Protein AF-0000000087426785 (afdb_homodimer)

Foldseek 3Di:
DDDDDFWKKKKKWWWVVQAQQCDDPLVVQLQVQLQVLQVVVVKAWQAWADARTMIITMIGDDPPDDDVVSVVSSQVRSLVSSVVVCVVPVPGDHTHIDPDMDMDIDGPVCSVVVRVCRVCVNVCVVVVVHQPPVRCVVPPDPPPPDDPDPPDPPPDDDPPPD/DDDDDFWKKKKKWWWVVQAQQCDDPLVVQLQVQLQVLQVVVVKAWDAWDDARTMIITMIGDDDPDDDVVSVVSSQVRSLVSSVVVCVVPVPGDHTHIDPDMDMDIDGPVCSVVVRVCRVCVNVCCVVVPHQPPVRCVVVVDPPPPDDPPPPDPCPPPDDDDD

InterPro domains:
  IPR002686 Transposase IS200-like [PF01797] (4-121)
  IPR036515 Transposase IS200-like superfamily [G3DSA:3.30.70.1290] (1-129)
  IPR036515 Transposase IS200-like superfamily [SSF143422] (3-122)

Radius of gyration: 22.82 Å; Cα contacts (8 Å, |Δi|>4): 510; chains: 2; bounding box: 54×80×55 Å

Structure (mmCIF, N/CA/C/O backbone):
data_AF-0000000087426785-model_v1
#
loop_
_entity.id
_entity.type
_entity.pdbx_description
1 polymer 'Transposase IS200-like domain-containing protein'
#
loop_
_atom_site.group_PDB
_atom_site.id
_atom_site.type_symbol
_atom_site.label_atom_id
_atom_site.label_alt_id
_atom_site.label_comp_id
_atom_site.label_asym_id
_atom_site.label_entity_id
_atom_site.label_seq_id
_atom_site.pdbx_PDB_ins_code
_atom_site.Cartn_x
_atom_site.Cartn_y
_atom_site.Cartn_z
_atom_site.occupancy
_atom_site.B_iso_or_equiv
_atom_site.auth_seq_id
_atom_site.auth_comp_id
_atom_site.auth_asym_id
_atom_site.auth_atom_id
_atom_site.pdbx_PDB_model_num
ATOM 1 N N . MET A 1 1 ? 17.25 -15.156 -3.846 1 53.53 1 MET A N 1
ATOM 2 C CA . MET A 1 1 ? 16.656 -13.953 -4.43 1 53.53 1 MET A CA 1
ATOM 3 C C . MET A 1 1 ? 16.094 -13.047 -3.344 1 53.53 1 MET A C 1
ATOM 5 O O . MET A 1 1 ? 15.438 -13.516 -2.41 1 53.53 1 MET A O 1
ATOM 9 N N . GLN A 1 2 ? 16.594 -11.883 -3.234 1 78.44 2 GLN A N 1
ATOM 10 C CA . GLN A 1 2 ? 16.266 -10.906 -2.201 1 78.44 2 GLN A CA 1
ATOM 11 C C . GLN A 1 2 ? 14.953 -10.188 -2.521 1 78.44 2 GLN A C 1
ATOM 13 O O . GLN A 1 2 ? 14.578 -10.07 -3.688 1 78.44 2 GLN A O 1
ATOM 18 N N . SER A 1 3 ? 14.211 -9.984 -1.49 1 89.38 3 SER A N 1
ATOM 19 C CA . SER A 1 3 ? 12.953 -9.273 -1.66 1 89.38 3 SER A CA 1
ATOM 20 C C . SER A 1 3 ? 13.18 -7.836 -2.125 1 89.38 3 SER A C 1
ATOM 22 O O . SER A 1 3 ? 14.203 -7.23 -1.792 1 89.38 3 SER A O 1
ATOM 24 N N . TYR A 1 4 ? 12.352 -7.352 -2.93 1 94.44 4 TYR A N 1
ATOM 25 C CA . TYR A 1 4 ? 12.375 -5.988 -3.439 1 94.44 4 TYR A CA 1
ATOM 26 C C . TYR A 1 4 ? 10.984 -5.367 -3.41 1 94.44 4 TYR A C 1
ATOM 28 O O . TYR A 1 4 ? 10.016 -5.973 -3.889 1 94.44 4 TYR A O 1
ATOM 36 N N . TRP A 1 5 ? 10.93 -4.152 -2.838 1 95.81 5 TRP A N 1
ATOM 37 C CA . TRP A 1 5 ? 9.594 -3.553 -2.826 1 95.81 5 TRP A CA 1
ATOM 38 C C . TRP A 1 5 ? 9.68 -2.041 -3.021 1 95.81 5 TRP A C 1
ATOM 40 O O . TRP A 1 5 ? 10.656 -1.409 -2.615 1 95.81 5 TRP A O 1
ATOM 50 N N . GLU A 1 6 ? 8.789 -1.456 -3.705 1 96.88 6 GLU A N 1
ATOM 51 C CA . GLU A 1 6 ? 8.492 -0.038 -3.887 1 96.88 6 GLU A CA 1
ATOM 52 C C . GLU A 1 6 ? 7.043 0.277 -3.516 1 96.88 6 GLU A C 1
ATOM 54 O O . GLU A 1 6 ? 6.145 0.164 -4.352 1 96.88 6 GLU A O 1
ATOM 59 N N . LEU A 1 7 ? 6.91 0.672 -2.293 1 98.38 7 LEU A N 1
ATOM 60 C CA . LEU A 1 7 ? 5.586 0.93 -1.742 1 98.38 7 LEU A CA 1
ATOM 61 C C . LEU A 1 7 ? 5.445 2.391 -1.326 1 98.38 7 LEU A C 1
ATOM 63 O O . LEU A 1 7 ? 6.238 2.891 -0.525 1 98.38 7 LEU A O 1
ATOM 67 N N . TYR A 1 8 ? 4.461 3.078 -1.816 1 98.5 8 TYR A N 1
ATOM 68 C CA . TYR A 1 8 ? 4.25 4.492 -1.528 1 98.5 8 TYR A CA 1
ATOM 69 C C . TYR A 1 8 ? 2.783 4.777 -1.234 1 98.5 8 TYR A C 1
ATOM 71 O O . TYR A 1 8 ? 1.902 4.387 -2.004 1 98.5 8 TYR A O 1
ATOM 79 N N . VAL A 1 9 ? 2.52 5.418 -0.181 1 98.44 9 VAL A N 1
ATOM 80 C CA . VAL A 1 9 ? 1.153 5.695 0.247 1 98.44 9 VAL A CA 1
ATOM 81 C C . VAL A 1 9 ? 0.999 7.184 0.552 1 98.44 9 VAL A C 1
ATOM 83 O O . VAL A 1 9 ? 1.806 7.762 1.285 1 98.44 9 VAL A O 1
ATOM 86 N N . HIS A 1 10 ? 0.04 7.785 -0.014 1 98.19 10 HIS A N 1
ATOM 87 C CA . HIS A 1 10 ? -0.38 9.164 0.227 1 98.19 10 HIS A CA 1
ATOM 88 C C . HIS A 1 10 ? -1.555 9.219 1.196 1 98.19 10 HIS A C 1
ATOM 90 O O . HIS A 1 10 ? -2.631 8.688 0.906 1 98.19 10 HIS A O 1
ATOM 96 N N . LEU A 1 11 ? -1.367 9.852 2.312 1 97.81 11 LEU A N 1
ATOM 97 C CA . LEU A 1 11 ? -2.379 9.945 3.359 1 97.81 11 LEU A CA 1
ATOM 98 C C . LEU A 1 11 ? -2.855 11.383 3.533 1 97.81 11 LEU A C 1
ATOM 100 O O . LEU A 1 11 ? -2.051 12.312 3.494 1 97.81 11 LEU A O 1
ATOM 104 N N . VAL A 1 12 ? -4.18 11.531 3.744 1 96.88 12 VAL A N 1
ATOM 105 C CA . VAL A 1 12 ? -4.77 12.844 3.959 1 96.88 12 VAL A CA 1
ATOM 106 C C . VAL A 1 12 ? -5.785 12.781 5.098 1 96.88 12 VAL A C 1
ATOM 108 O O . VAL A 1 12 ? -6.609 11.859 5.145 1 96.88 12 VAL A O 1
ATOM 111 N N . TRP A 1 13 ? -5.691 13.656 6.008 1 96.31 13 TRP A N 1
ATOM 112 C CA . TRP A 1 13 ? -6.719 13.789 7.035 1 96.31 13 TRP A CA 1
ATOM 113 C C . TRP A 1 13 ? -6.879 15.242 7.469 1 96.31 13 TRP A C 1
ATOM 115 O O . TRP A 1 13 ? -5.992 16.062 7.234 1 96.31 13 TRP A O 1
ATOM 125 N N . GLY A 1 14 ? -8.008 15.555 8.031 1 95.69 14 GLY A N 1
ATOM 126 C CA . GLY A 1 14 ? -8.297 16.938 8.336 1 95.69 14 GLY A CA 1
ATOM 127 C C . GLY A 1 14 ? -8.68 17.172 9.781 1 95.69 14 GLY A C 1
ATOM 128 O O . GLY A 1 14 ? -8.789 16.219 10.562 1 95.69 14 GLY A O 1
ATOM 129 N N . THR A 1 15 ? -8.82 18.5 10.039 1 96.25 15 THR A N 1
ATOM 130 C CA . THR A 1 15 ? -9.258 18.906 11.367 1 96.25 15 THR A CA 1
ATOM 131 C C . THR A 1 15 ? -10.758 18.688 11.531 1 96.25 15 THR A C 1
ATOM 133 O O . THR A 1 15 ? -11.516 18.75 10.562 1 96.25 15 THR A O 1
ATOM 136 N N . LYS A 1 16 ? -11.117 18.391 12.742 1 95.31 16 LYS A N 1
ATOM 137 C CA . LYS A 1 16 ? -12.547 18.281 13.023 1 95.31 16 LYS A CA 1
ATOM 138 C C . LYS A 1 16 ? -13.266 19.594 12.703 1 95.31 16 LYS A C 1
ATOM 140 O O . LYS A 1 16 ? -12.797 20.672 13.07 1 95.31 16 LYS A O 1
ATOM 145 N N . GLY A 1 17 ? -14.344 19.516 11.922 1 91.94 17 GLY A N 1
ATOM 146 C CA . GLY A 1 17 ? -15.109 20.688 11.539 1 91.94 17 GLY A CA 1
ATOM 147 C C . GLY A 1 17 ? -14.398 21.547 10.5 1 91.94 17 GLY A C 1
ATOM 148 O O . GLY A 1 17 ? -14.758 22.719 10.305 1 91.94 17 GLY A O 1
ATOM 149 N N . ARG A 1 18 ? -13.32 21.141 10 1 91.12 18 ARG A N 1
ATOM 150 C CA . ARG A 1 18 ? -12.539 21.812 8.969 1 91.12 18 ARG A CA 1
ATOM 151 C C . ARG A 1 18 ? -12.016 23.156 9.477 1 91.12 18 ARG A C 1
ATOM 153 O O . ARG A 1 18 ? -11.992 24.141 8.727 1 91.12 18 ARG A O 1
ATOM 160 N N . SER A 1 19 ? -11.664 23.172 10.703 1 92.81 19 SER A N 1
ATOM 161 C CA . SER A 1 19 ? -11.117 24.391 11.289 1 92.81 19 SER A CA 1
ATOM 162 C C . SER A 1 19 ? -9.781 24.75 10.656 1 92.81 19 SER A C 1
ATOM 164 O O . SER A 1 19 ? -8.93 23.891 10.43 1 92.81 19 SER A O 1
ATOM 166 N N . HIS A 1 20 ? -9.586 26.031 10.359 1 93.31 20 HIS A N 1
ATOM 167 C CA . HIS A 1 20 ? -8.375 26.531 9.711 1 93.31 20 HIS A CA 1
ATOM 168 C C . HIS A 1 20 ? -7.324 26.938 10.742 1 93.31 20 HIS A C 1
ATOM 170 O O . HIS A 1 20 ? -6.953 28.109 10.828 1 93.31 20 HIS A O 1
ATOM 176 N N . ILE A 1 21 ? -6.797 25.953 11.336 1 95.69 21 ILE A N 1
ATOM 177 C CA . ILE A 1 21 ? -5.953 26.312 12.477 1 95.69 21 ILE A CA 1
ATOM 178 C C . ILE A 1 21 ? -4.523 25.828 12.227 1 95.69 21 ILE A C 1
ATOM 180 O O . ILE A 1 21 ? -3.607 26.188 12.969 1 95.69 21 ILE A O 1
ATOM 184 N N . LEU A 1 22 ? -4.301 25.047 11.242 1 95.69 22 LEU A N 1
ATOM 185 C CA . LEU A 1 22 ? -2.98 24.484 11 1 95.69 22 LEU A CA 1
ATOM 186 C C . LEU A 1 22 ? -2.033 25.531 10.422 1 95.69 22 LEU A C 1
ATOM 188 O O . LEU A 1 22 ? -1.904 25.641 9.203 1 95.69 22 LEU A O 1
ATOM 192 N N . ARG A 1 23 ? -1.329 26.203 11.336 1 92.81 23 ARG A N 1
ATOM 193 C CA . ARG A 1 23 ? -0.384 27.25 10.969 1 92.81 23 ARG A CA 1
ATOM 194 C C . ARG A 1 23 ? 0.621 27.5 12.094 1 92.81 23 ARG A C 1
ATOM 196 O O . ARG A 1 23 ? 0.429 27.031 13.219 1 92.81 23 ARG A O 1
ATOM 203 N N . GLY A 1 24 ? 1.776 28.125 11.68 1 94.38 24 GLY A N 1
ATOM 204 C CA . GLY A 1 24 ? 2.746 28.594 12.656 1 94.38 24 GLY A CA 1
ATOM 205 C C . GLY A 1 24 ? 3.502 27.453 13.32 1 94.38 24 GLY A C 1
ATOM 206 O O . GLY A 1 24 ? 3.779 26.438 12.695 1 94.38 24 GLY A O 1
ATOM 207 N N . ASP A 1 25 ? 3.822 27.672 14.586 1 96.19 25 ASP A N 1
ATOM 208 C CA . ASP A 1 25 ? 4.68 26.75 15.32 1 96.19 25 ASP A CA 1
ATOM 209 C C . ASP A 1 25 ? 3.992 25.391 15.508 1 96.19 25 ASP A C 1
ATOM 211 O O . ASP A 1 25 ? 4.652 24.359 15.539 1 96.19 25 ASP A O 1
ATOM 215 N N . GLY A 1 26 ? 2.67 25.422 15.672 1 97.31 26 GLY A N 1
ATOM 216 C CA . GLY A 1 26 ? 1.929 24.188 15.805 1 97.31 26 GLY A CA 1
ATOM 217 C C . GLY A 1 26 ? 2.033 23.297 14.586 1 97.31 26 GLY A C 1
ATOM 218 O O . GLY A 1 26 ? 2.242 22.078 14.703 1 97.31 26 GLY A O 1
ATOM 219 N N . GLU A 1 27 ? 1.92 23.891 13.508 1 97.25 27 GLU A N 1
ATOM 220 C CA . GLU A 1 27 ? 2.025 23.172 12.25 1 97.25 27 GLU A CA 1
ATOM 221 C C . GLU A 1 27 ? 3.402 22.531 12.094 1 97.25 27 GLU A C 1
ATOM 223 O O . GLU A 1 27 ? 3.514 21.359 11.695 1 97.25 27 GLU A O 1
ATOM 228 N N . VAL A 1 28 ? 4.418 23.281 12.391 1 97.62 28 VAL A N 1
ATOM 229 C CA . VAL A 1 28 ? 5.789 22.797 12.312 1 97.62 28 VAL A CA 1
ATOM 230 C C . VAL A 1 28 ? 5.973 21.594 13.242 1 97.62 28 VAL A C 1
ATOM 232 O O . VAL A 1 28 ? 6.59 20.594 12.867 1 97.62 28 VAL A O 1
ATOM 235 N N . ALA A 1 29 ? 5.418 21.734 14.391 1 98.31 29 ALA A N 1
ATOM 236 C CA . ALA A 1 29 ? 5.547 20.688 15.391 1 98.31 29 ALA A CA 1
ATOM 237 C C . ALA A 1 29 ? 4.863 19.406 14.922 1 98.31 29 ALA A C 1
ATOM 239 O O . ALA A 1 29 ? 5.398 18.312 15.102 1 98.31 29 ALA A O 1
ATOM 240 N N . ILE A 1 30 ? 3.715 19.5 14.32 1 98.5 30 ILE A N 1
ATOM 241 C CA . ILE A 1 30 ? 3.006 18.281 13.922 1 98.5 30 ILE A CA 1
ATOM 242 C C . ILE A 1 30 ? 3.73 17.625 12.75 1 98.5 30 ILE A C 1
ATOM 244 O O . ILE A 1 30 ? 3.803 16.406 12.664 1 98.5 30 ILE A O 1
ATOM 248 N N . HIS A 1 31 ? 4.266 18.422 11.844 1 98.44 31 HIS A N 1
ATOM 249 C CA . HIS A 1 31 ? 5.031 17.844 10.734 1 98.44 31 HIS A CA 1
ATOM 250 C C . HIS A 1 31 ? 6.223 17.047 11.242 1 98.44 31 HIS A C 1
ATOM 252 O O . HIS A 1 31 ? 6.469 15.93 10.773 1 98.44 31 HIS A O 1
ATOM 258 N N . ARG A 1 32 ? 6.918 17.641 12.18 1 98.62 32 ARG A N 1
ATOM 259 C CA . ARG A 1 32 ? 8.078 16.969 12.766 1 98.62 32 ARG A CA 1
ATOM 260 C C . ARG A 1 32 ? 7.668 15.664 13.438 1 98.62 32 ARG A C 1
ATOM 262 O O . ARG A 1 32 ? 8.32 14.633 13.258 1 98.62 32 ARG A O 1
ATOM 269 N N . ALA A 1 33 ? 6.656 15.703 14.156 1 98.75 33 ALA A N 1
ATOM 270 C CA . ALA A 1 33 ? 6.172 14.523 14.867 1 98.75 33 ALA A CA 1
ATOM 271 C C . ALA A 1 33 ? 5.805 13.414 13.891 1 98.75 33 ALA A C 1
ATOM 273 O O . ALA A 1 33 ? 6.109 12.242 14.125 1 98.75 33 ALA A O 1
ATOM 274 N N . ILE A 1 34 ? 5.145 13.766 12.844 1 98.69 34 ILE A N 1
ATOM 275 C CA . ILE A 1 34 ? 4.715 12.797 11.836 1 98.69 34 ILE A CA 1
ATOM 276 C C . ILE A 1 34 ? 5.934 12.164 11.18 1 98.69 34 ILE A C 1
ATOM 278 O O . ILE A 1 34 ? 6.004 10.938 11.047 1 98.69 34 ILE A O 1
ATOM 282 N N . ARG A 1 35 ? 6.871 12.953 10.812 1 98.62 35 ARG A N 1
ATOM 283 C CA . ARG A 1 35 ? 8.086 12.445 10.18 1 98.62 35 ARG A CA 1
ATOM 284 C C . ARG A 1 35 ? 8.852 11.516 11.125 1 98.62 35 ARG A C 1
ATOM 286 O O . ARG A 1 35 ? 9.297 10.445 10.719 1 98.62 35 ARG A O 1
ATOM 293 N N . ASP A 1 36 ? 8.984 11.961 12.336 1 98.62 36 ASP A N 1
ATOM 294 C CA . ASP A 1 36 ? 9.703 11.156 13.32 1 98.62 36 ASP A CA 1
ATOM 295 C C . ASP A 1 36 ? 8.992 9.82 13.562 1 98.62 36 ASP A C 1
ATOM 297 O O . ASP A 1 36 ? 9.641 8.781 13.672 1 98.62 36 ASP A O 1
ATOM 301 N N . THR A 1 37 ? 7.723 9.883 13.664 1 98.38 37 THR A N 1
ATOM 302 C CA . THR A 1 37 ? 6.93 8.68 13.867 1 98.38 37 THR A CA 1
ATOM 303 C C . THR A 1 37 ? 7.109 7.711 12.703 1 98.38 37 THR A C 1
ATOM 305 O O . THR A 1 37 ? 7.227 6.5 12.906 1 98.38 37 THR A O 1
ATOM 308 N N . ALA A 1 38 ? 7.09 8.211 11.484 1 98.12 38 ALA A N 1
ATOM 309 C CA . ALA A 1 38 ? 7.305 7.379 10.305 1 98.12 38 ALA A CA 1
ATOM 310 C C . ALA A 1 38 ? 8.648 6.664 10.375 1 98.12 38 ALA A C 1
ATOM 312 O O . ALA A 1 38 ? 8.727 5.449 10.156 1 98.12 38 ALA A O 1
ATOM 313 N N . LYS A 1 39 ? 9.672 7.406 10.68 1 98 39 LYS A N 1
ATOM 314 C CA . LYS A 1 39 ? 11.023 6.848 10.766 1 98 39 LYS A CA 1
ATOM 315 C C . LYS A 1 39 ? 11.094 5.762 11.836 1 98 39 LYS A C 1
ATOM 317 O O . LYS A 1 39 ? 11.711 4.715 11.625 1 98 39 LYS A O 1
ATOM 322 N N . GLU A 1 40 ? 10.477 6.027 12.914 1 97 40 GLU A N 1
ATOM 323 C CA . GLU A 1 40 ? 10.453 5.066 14.016 1 97 40 GLU A CA 1
ATOM 324 C C . GLU A 1 40 ? 9.758 3.771 13.602 1 97 40 GLU A C 1
ATOM 326 O O . GLU A 1 40 ? 10.047 2.707 14.156 1 97 40 GLU A O 1
ATOM 331 N N . ASN A 1 41 ? 8.898 3.879 12.688 1 95.62 41 ASN A N 1
ATOM 332 C CA . ASN A 1 41 ? 8.156 2.713 12.227 1 95.62 41 ASN A CA 1
ATOM 333 C C . ASN A 1 41 ? 8.789 2.104 10.977 1 95.62 41 ASN A C 1
ATOM 335 O O . ASN A 1 41 ? 8.164 1.281 10.297 1 95.62 41 ASN A O 1
ATOM 339 N N . GLY A 1 42 ? 9.961 2.551 10.625 1 95.69 42 GLY A N 1
ATOM 340 C CA . GLY A 1 42 ? 10.695 1.962 9.523 1 95.69 42 GLY A CA 1
ATOM 341 C C . GLY A 1 42 ? 10.227 2.453 8.164 1 95.69 42 GLY A C 1
ATOM 342 O O . GLY A 1 42 ? 10.43 1.779 7.152 1 95.69 42 GLY A O 1
ATOM 343 N N . MET A 1 43 ? 9.555 3.512 8.117 1 97.94 43 MET A N 1
ATOM 344 C CA . MET A 1 43 ? 9.094 4.102 6.863 1 97.94 43 MET A CA 1
ATOM 345 C C . MET A 1 43 ? 9.953 5.301 6.477 1 97.94 43 MET A C 1
ATOM 347 O O . MET A 1 43 ? 10.711 5.82 7.301 1 97.94 43 MET A O 1
ATOM 351 N N . VAL A 1 44 ? 9.867 5.688 5.246 1 98 44 VAL A N 1
ATOM 352 C CA . VAL A 1 44 ? 10.648 6.812 4.734 1 98 44 VAL A CA 1
ATOM 353 C C . VAL A 1 44 ? 9.727 8 4.477 1 98 44 VAL A C 1
ATOM 355 O O . VAL A 1 44 ? 8.906 7.969 3.555 1 98 44 VAL A O 1
ATOM 358 N N . PRO A 1 45 ? 9.859 9.07 5.27 1 98.31 45 PRO A N 1
ATOM 359 C CA . PRO A 1 45 ? 9.078 10.273 4.965 1 98.31 45 PRO A CA 1
ATOM 360 C C . PRO A 1 45 ? 9.516 10.945 3.668 1 98.31 45 PRO A C 1
ATOM 362 O O . PRO A 1 45 ? 10.703 11.227 3.482 1 98.31 45 PRO A O 1
ATOM 365 N N . ILE A 1 46 ? 8.68 11.188 2.816 1 98.25 46 ILE A N 1
ATOM 366 C CA . ILE A 1 46 ? 8.984 11.812 1.535 1 98.25 46 ILE A CA 1
ATOM 367 C C . ILE A 1 46 ? 8.523 13.266 1.55 1 98.25 46 ILE A C 1
ATOM 369 O O . ILE A 1 46 ? 9.281 14.172 1.191 1 98.25 46 ILE A O 1
ATOM 373 N N . CYS A 1 47 ? 7.25 13.477 1.947 1 97.5 47 CYS A N 1
ATOM 374 C CA . CYS A 1 47 ? 6.695 14.82 1.979 1 97.5 47 CYS A CA 1
ATOM 375 C C . CYS A 1 47 ? 5.535 14.914 2.969 1 97.5 47 CYS A C 1
ATOM 377 O O . CYS A 1 47 ? 4.703 14.008 3.035 1 97.5 47 CYS A O 1
ATOM 379 N N . VAL A 1 48 ? 5.551 15.93 3.779 1 97.75 48 VAL A N 1
ATOM 380 C CA . VAL A 1 48 ? 4.445 16.266 4.668 1 97.75 48 VAL A CA 1
ATOM 381 C C . VAL A 1 48 ? 4.156 17.766 4.59 1 97.75 48 VAL A C 1
ATOM 383 O O . VAL A 1 48 ? 5.07 18.578 4.691 1 97.75 48 VAL A O 1
ATOM 386 N N . ASN A 1 49 ? 2.965 18.125 4.367 1 96.38 49 ASN A N 1
ATOM 387 C CA . ASN A 1 49 ? 2.549 19.531 4.355 1 96.38 49 ASN A CA 1
ATOM 388 C C . ASN A 1 49 ? 1.066 19.672 4.688 1 96.38 49 ASN A C 1
ATOM 390 O O . ASN A 1 49 ? 0.29 18.734 4.504 1 96.38 49 ASN A O 1
ATOM 394 N N . SER A 1 50 ? 0.794 20.828 5.246 1 94.75 50 SER A N 1
ATOM 395 C CA . SER A 1 50 ? -0.6 21.078 5.594 1 94.75 50 SER A CA 1
ATOM 396 C C . SER A 1 50 ? -1.161 22.266 4.82 1 94.75 50 SER A C 1
ATOM 398 O O . SER A 1 50 ? -0.416 23.172 4.43 1 94.75 50 SER A O 1
ATOM 400 N N . ALA A 1 51 ? -2.455 22.188 4.516 1 90.81 51 ALA A N 1
ATOM 401 C CA . ALA A 1 51 ? -3.219 23.328 4.016 1 90.81 51 ALA A CA 1
ATOM 402 C C . ALA A 1 51 ? -4.32 23.719 4.992 1 90.81 51 ALA A C 1
ATOM 404 O O . ALA A 1 51 ? -5.449 23.234 4.898 1 90.81 51 ALA A O 1
ATOM 405 N N . TRP A 1 52 ? -4.191 24.562 5.863 1 89.44 52 TRP A N 1
ATOM 406 C CA . TRP A 1 52 ? -4.98 25.266 6.875 1 89.44 52 TRP A CA 1
ATOM 407 C C . TRP A 1 52 ? -5.805 24.266 7.691 1 89.44 52 TRP A C 1
ATOM 409 O O . TRP A 1 52 ? -5.863 24.375 8.922 1 89.44 52 TRP A O 1
ATOM 419 N N . ASN A 1 53 ? -6.516 23.328 6.961 1 94.12 53 ASN A N 1
ATOM 420 C CA . ASN A 1 53 ? -7.43 22.469 7.711 1 94.12 53 ASN A CA 1
ATOM 421 C C . ASN A 1 53 ? -7.184 21 7.418 1 94.12 53 ASN A C 1
ATOM 423 O O . ASN A 1 53 ? -7.98 20.141 7.801 1 94.12 53 ASN A O 1
ATOM 427 N N . HIS A 1 54 ? -6.168 20.625 6.684 1 95.69 54 HIS A N 1
ATOM 428 C CA . HIS A 1 54 ? -5.848 19.234 6.449 1 95.69 54 HIS A CA 1
ATOM 429 C C . HIS A 1 54 ? -4.355 19.031 6.195 1 95.69 54 HIS A C 1
ATOM 431 O O . HIS A 1 54 ? -3.645 20 5.898 1 95.69 54 HIS A O 1
ATOM 437 N N . THR A 1 55 ? -3.934 17.906 6.422 1 96.19 55 THR A N 1
ATOM 438 C CA . THR A 1 55 ? -2.537 17.531 6.234 1 96.19 55 THR A CA 1
ATOM 439 C C . THR A 1 55 ? -2.406 16.453 5.156 1 96.19 55 THR A C 1
ATOM 441 O O . THR A 1 55 ? -3.15 15.477 5.16 1 96.19 55 THR A O 1
ATOM 444 N N . HIS A 1 56 ? -1.548 16.688 4.211 1 96.25 56 HIS A N 1
ATOM 445 C CA . HIS A 1 56 ? -1.108 15.711 3.215 1 96.25 56 HIS A CA 1
ATOM 446 C C . HIS A 1 56 ? 0.252 15.125 3.578 1 96.25 56 HIS A C 1
ATOM 448 O O . HIS A 1 56 ? 1.144 15.852 4.027 1 96.25 56 HIS A O 1
ATOM 454 N N . SER A 1 57 ? 0.371 13.891 3.332 1 97.56 57 SER A N 1
ATOM 455 C CA . SER A 1 57 ? 1.647 13.25 3.621 1 97.56 57 SER A CA 1
ATOM 456 C C . SER A 1 57 ? 1.904 12.078 2.676 1 97.56 57 SER A C 1
ATOM 458 O O . SER A 1 57 ? 0.976 11.359 2.303 1 97.56 57 SER A O 1
ATOM 460 N N . LEU A 1 58 ? 3.125 11.891 2.27 1 98.12 58 LEU A N 1
ATOM 461 C CA . LEU A 1 58 ? 3.58 10.82 1.386 1 98.12 58 LEU A CA 1
ATOM 462 C C . LEU A 1 58 ? 4.766 10.078 1.996 1 98.12 58 LEU A C 1
ATOM 464 O O . LEU A 1 58 ? 5.738 10.703 2.43 1 98.12 58 LEU A O 1
ATOM 468 N N . PHE A 1 59 ? 4.695 8.781 1.959 1 98.5 59 PHE A N 1
ATOM 469 C CA . PHE A 1 59 ? 5.734 7.992 2.605 1 98.5 59 PHE A CA 1
ATOM 470 C C . PHE A 1 59 ? 6.137 6.809 1.733 1 98.5 59 PHE A C 1
A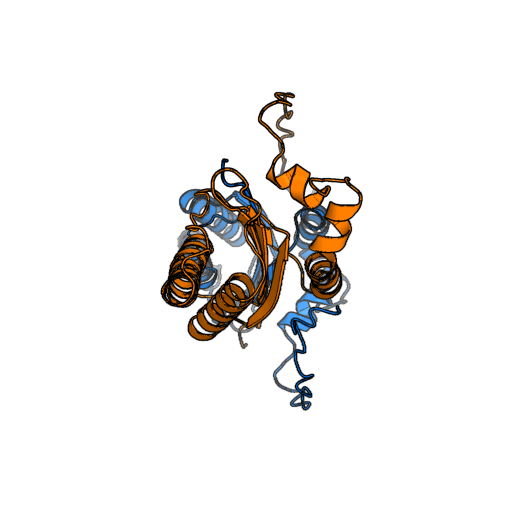TOM 472 O O . PHE A 1 59 ? 5.297 6.227 1.042 1 98.5 59 PHE A O 1
ATOM 479 N N . GLY A 1 60 ? 7.457 6.508 1.795 1 98.31 60 GLY A N 1
ATOM 480 C CA . GLY A 1 60 ? 7.863 5.141 1.499 1 98.31 60 GLY A CA 1
ATOM 481 C C . GLY A 1 60 ? 7.469 4.152 2.58 1 98.31 60 GLY A C 1
ATOM 482 O O . GLY A 1 60 ? 7.836 4.32 3.746 1 98.31 60 GLY A O 1
ATOM 483 N N . TRP A 1 61 ? 6.805 3.164 2.205 1 97.81 61 TRP A N 1
ATOM 484 C CA . TRP A 1 61 ? 6.148 2.268 3.15 1 97.81 61 TRP A CA 1
ATOM 485 C C . TRP A 1 61 ? 7.004 1.029 3.408 1 97.81 61 TRP A C 1
ATOM 487 O O . TRP A 1 61 ? 7.879 0.696 2.607 1 97.81 61 TRP A O 1
ATOM 497 N N . ASN A 1 62 ? 6.77 0.419 4.539 1 97.19 62 ASN A N 1
ATOM 498 C CA . ASN A 1 62 ? 7.461 -0.836 4.816 1 97.19 62 ASN A CA 1
ATOM 499 C C . ASN A 1 62 ? 6.523 -2.031 4.691 1 97.19 62 ASN A C 1
ATOM 501 O O . ASN A 1 62 ? 5.328 -1.864 4.441 1 97.19 62 ASN A O 1
ATOM 505 N N . LEU A 1 63 ? 7.027 -3.234 4.836 1 97.31 63 LEU A N 1
ATOM 506 C CA . LEU A 1 63 ? 6.285 -4.461 4.574 1 97.31 63 LEU A CA 1
ATOM 507 C C . LEU A 1 63 ? 5.402 -4.828 5.762 1 97.31 63 LEU A C 1
ATOM 509 O O . LEU A 1 63 ? 4.465 -5.613 5.625 1 97.31 63 LEU A O 1
ATOM 513 N N . GLU A 1 64 ? 5.652 -4.25 6.902 1 96.94 64 GLU A N 1
ATOM 514 C CA . GLU A 1 64 ? 5.074 -4.734 8.148 1 96.94 64 GLU A CA 1
ATOM 515 C C . GLU A 1 64 ? 3.953 -3.818 8.633 1 96.94 64 GLU A C 1
ATOM 517 O O . GLU A 1 64 ? 3.178 -4.191 9.516 1 96.94 64 GLU A O 1
ATOM 522 N N . SER A 1 65 ? 3.91 -2.734 8.078 1 96.44 65 SER A N 1
ATOM 523 C CA . SER A 1 65 ? 2.943 -1.754 8.562 1 96.44 65 SER A CA 1
ATOM 524 C C . SER A 1 65 ? 1.615 -1.875 7.828 1 96.44 65 SER A C 1
ATOM 526 O O . SER A 1 65 ? 1.587 -2.184 6.637 1 96.44 65 SER A O 1
ATOM 528 N N . CYS A 1 66 ? 0.523 -1.616 8.562 1 97 66 CYS A N 1
ATOM 529 C CA . CYS A 1 66 ? -0.773 -1.455 7.91 1 97 66 CYS A CA 1
ATOM 530 C C . CYS A 1 66 ? -1.239 -0.005 7.977 1 97 66 CYS A C 1
ATOM 532 O O . CYS A 1 66 ? -0.847 0.737 8.875 1 97 66 CYS A O 1
ATOM 534 N N . VAL A 1 67 ? -2.074 0.365 7.121 1 97.81 67 VAL A N 1
ATOM 535 C CA . VAL A 1 67 ? -2.434 1.762 6.902 1 97.81 67 VAL A CA 1
ATOM 536 C C . VAL A 1 67 ? -3.178 2.301 8.125 1 97.81 67 VAL A C 1
ATOM 538 O O . VAL A 1 67 ? -2.867 3.387 8.617 1 97.81 67 VAL A O 1
ATOM 541 N N . GLN A 1 68 ? -4.066 1.541 8.633 1 97.69 68 GLN A N 1
ATOM 542 C CA . GLN A 1 68 ? -4.891 2.006 9.742 1 97.69 68 GLN A CA 1
ATOM 543 C C . GLN A 1 68 ? -4.031 2.346 10.953 1 97.69 68 GLN A C 1
ATOM 545 O O . GLN A 1 68 ? -4.176 3.418 11.547 1 97.69 68 GLN A O 1
ATOM 550 N N . ASP A 1 69 ? -3.15 1.474 11.305 1 97.25 69 ASP A N 1
ATOM 551 C CA . ASP A 1 69 ? -2.297 1.66 12.469 1 97.25 69 ASP A CA 1
ATOM 552 C C . ASP A 1 69 ? -1.416 2.898 12.312 1 97.25 69 ASP A C 1
ATOM 554 O O . ASP A 1 69 ? -1.21 3.645 13.273 1 97.25 69 ASP A O 1
ATOM 558 N N . VAL A 1 70 ? -0.928 3.043 11.18 1 97.88 70 VAL A N 1
ATOM 559 C CA . VAL A 1 70 ? -0.007 4.145 10.922 1 97.88 70 VAL A CA 1
ATOM 560 C C . VAL A 1 70 ? -0.752 5.473 11.008 1 97.88 70 VAL A C 1
ATOM 562 O O . VAL A 1 70 ? -0.279 6.414 11.648 1 97.88 70 VAL A O 1
ATOM 565 N N . VAL A 1 71 ? -1.932 5.562 10.422 1 97.75 71 VAL A N 1
ATOM 566 C CA . VAL A 1 71 ? -2.725 6.785 10.477 1 97.75 71 VAL A CA 1
ATOM 567 C C . VAL A 1 71 ? -3.053 7.125 11.922 1 97.75 71 VAL A C 1
ATOM 569 O O . VAL A 1 71 ? -2.941 8.281 12.344 1 97.75 71 VAL A O 1
ATOM 572 N N . ASP A 1 72 ? -3.412 6.148 12.664 1 97.88 72 ASP A N 1
ATOM 573 C CA . ASP A 1 72 ? -3.734 6.352 14.07 1 97.88 72 ASP A CA 1
ATOM 574 C C . ASP A 1 72 ? -2.525 6.875 14.836 1 97.88 72 ASP A C 1
ATOM 576 O O . ASP A 1 72 ? -2.648 7.797 15.648 1 97.88 72 ASP A O 1
ATOM 580 N N . ALA A 1 73 ? -1.438 6.297 14.586 1 98.38 73 ALA A N 1
ATOM 581 C CA . ALA A 1 73 ? -0.208 6.73 15.242 1 98.38 73 ALA A CA 1
ATOM 582 C C . ALA A 1 73 ? 0.139 8.164 14.859 1 98.38 73 ALA A C 1
ATOM 584 O O . ALA A 1 73 ? 0.517 8.969 15.711 1 98.38 73 ALA A O 1
ATOM 585 N N . PHE A 1 74 ? 0.053 8.492 13.594 1 98.69 74 PHE A N 1
ATOM 586 C CA . PHE A 1 74 ? 0.338 9.836 13.109 1 98.69 74 PHE A CA 1
ATOM 587 C C . PHE A 1 74 ? -0.573 10.859 13.789 1 98.69 74 PHE A C 1
ATOM 589 O O . PHE A 1 74 ? -0.107 11.891 14.266 1 98.69 74 PHE A O 1
ATOM 596 N N . LYS A 1 75 ? -1.836 10.57 13.805 1 98.12 75 LYS A N 1
ATOM 597 C CA . LYS A 1 75 ? -2.811 11.477 14.398 1 98.12 75 LYS A CA 1
ATOM 598 C C . LYS A 1 75 ? -2.553 11.648 15.891 1 98.12 75 LYS A C 1
ATOM 600 O O . LYS A 1 75 ? -2.57 12.773 16.406 1 98.12 75 LYS A O 1
ATOM 605 N N . GLN A 1 76 ? -2.283 10.609 16.547 1 98.44 76 GLN A N 1
ATOM 606 C CA . GLN A 1 76 ? -2.037 10.664 17.984 1 98.44 76 GLN A CA 1
ATOM 607 C C . GLN A 1 76 ? -0.781 11.469 18.297 1 98.44 76 GLN A C 1
ATOM 609 O O . GLN A 1 76 ? -0.813 12.383 19.125 1 98.44 76 GLN A O 1
ATOM 614 N N . ARG A 1 77 ? 0.306 11.125 17.641 1 98.69 77 ARG A N 1
ATOM 615 C CA . ARG A 1 77 ? 1.586 11.766 17.922 1 98.69 77 ARG A CA 1
ATOM 616 C C . ARG A 1 77 ? 1.558 13.234 17.531 1 98.69 77 ARG A C 1
ATOM 618 O O . ARG A 1 77 ? 2.178 14.07 18.188 1 98.69 77 ARG A O 1
ATOM 625 N N . SER A 1 78 ? 0.932 13.539 16.453 1 98.56 78 SER A N 1
ATOM 626 C CA . SER A 1 78 ? 0.852 14.938 16.031 1 98.56 78 SER A CA 1
ATOM 627 C C . SER A 1 78 ? -0.032 15.742 16.984 1 98.56 78 SER A C 1
ATOM 629 O O . SER A 1 78 ? 0.226 16.922 17.219 1 98.56 78 SER A O 1
ATOM 631 N N . LEU A 1 79 ? -1.065 15.109 17.5 1 98.56 79 LEU A N 1
ATOM 632 C CA . LEU A 1 79 ? -1.874 15.773 18.516 1 98.56 79 LEU A CA 1
ATOM 633 C C . LEU A 1 79 ? -1.035 16.109 19.75 1 98.56 79 LEU A C 1
ATOM 635 O O . LEU A 1 79 ? -1.134 17.203 20.297 1 98.56 79 LEU A O 1
ATOM 639 N N . GLU A 1 80 ? -0.253 15.203 20.172 1 98.62 80 GLU A N 1
ATOM 640 C CA . GLU A 1 80 ? 0.633 15.414 21.312 1 98.62 80 GLU A CA 1
ATOM 641 C C . GLU A 1 80 ? 1.596 16.562 21.047 1 98.62 80 GLU A C 1
ATOM 643 O O . GLU A 1 80 ? 1.809 17.406 21.922 1 98.62 80 GLU A O 1
ATOM 648 N N . ALA A 1 81 ? 2.148 16.594 19.922 1 98.69 81 ALA A N 1
ATOM 649 C CA . ALA A 1 81 ? 3.074 17.672 19.547 1 98.69 81 ALA A CA 1
ATOM 650 C C . ALA A 1 81 ? 2.375 19.016 19.547 1 98.69 81 ALA A C 1
ATOM 652 O O . ALA A 1 81 ? 2.934 20.016 20.016 1 98.69 81 ALA A O 1
ATOM 653 N N . TRP A 1 82 ? 1.199 19.031 18.984 1 98.5 82 TRP A N 1
ATOM 654 C CA . TRP A 1 82 ? 0.405 20.25 19 1 98.5 82 TRP A CA 1
ATOM 655 C C . TRP A 1 82 ? 0.196 20.766 20.422 1 98.5 82 TRP A C 1
ATOM 657 O O . TRP A 1 82 ? 0.385 21.938 20.703 1 98.5 82 TRP A O 1
ATOM 667 N N . GLU A 1 83 ? -0.157 19.922 21.281 1 98.25 83 GLU A N 1
ATOM 668 C CA . GLU A 1 83 ? -0.451 20.266 22.672 1 98.25 83 GLU A CA 1
ATOM 669 C C . GLU A 1 83 ? 0.792 20.797 23.391 1 98.25 83 GLU A C 1
ATOM 671 O O . GLU A 1 83 ? 0.696 21.688 24.234 1 98.25 83 GLU A O 1
ATOM 676 N N . GLU A 1 84 ? 1.889 20.25 23.078 1 98.25 84 GLU A N 1
ATOM 677 C CA . GLU A 1 84 ? 3.141 20.734 23.656 1 98.25 84 GLU A CA 1
ATOM 678 C C . GLU A 1 84 ? 3.387 22.188 23.297 1 98.25 84 GLU A C 1
ATOM 680 O O . GLU A 1 84 ? 3.861 22.969 24.125 1 98.25 84 GLU A O 1
ATOM 685 N N . VAL A 1 85 ? 3.113 22.547 22.094 1 98 85 VAL A N 1
ATOM 686 C CA . VAL A 1 85 ? 3.277 23.938 21.656 1 98 85 VAL A CA 1
ATOM 687 C C . VAL A 1 85 ? 2.211 24.812 22.312 1 98 85 VAL A C 1
ATOM 689 O O . VAL A 1 85 ? 2.508 25.906 22.781 1 98 85 VAL A O 1
ATOM 692 N N . ARG A 1 86 ? 0.999 24.312 22.328 1 97.31 86 ARG A N 1
ATOM 693 C CA . ARG A 1 86 ? -0.124 25.047 22.891 1 97.31 86 ARG A CA 1
ATOM 694 C C . ARG A 1 86 ? 0.11 25.359 24.359 1 97.31 86 ARG A C 1
ATOM 696 O O . ARG A 1 86 ? -0.327 26.391 24.859 1 97.31 86 ARG A O 1
ATOM 703 N N . ALA A 1 87 ? 0.76 24.453 25.078 1 97.12 87 ALA A N 1
ATOM 704 C CA . ALA A 1 87 ? 1.044 24.641 26.5 1 97.12 87 ALA A CA 1
ATOM 705 C C . ALA A 1 87 ? 1.887 25.875 26.75 1 97.12 87 ALA A C 1
ATOM 707 O O . ALA A 1 87 ? 1.835 26.469 27.828 1 97.12 87 ALA A O 1
ATOM 708 N N . LYS A 1 88 ? 2.592 26.312 25.75 1 96.31 88 LYS A N 1
ATOM 709 C CA . LYS A 1 88 ? 3.471 27.469 25.859 1 96.31 88 LYS A CA 1
ATOM 710 C C . LYS A 1 88 ? 2.834 28.703 25.219 1 96.31 88 LYS A C 1
ATOM 712 O O . LYS A 1 88 ? 3.402 29.797 25.266 1 96.31 88 LYS A O 1
ATOM 717 N N . ASN A 1 89 ? 1.761 28.484 24.562 1 94.56 89 ASN A N 1
ATOM 718 C CA . ASN A 1 89 ? 1.033 29.547 23.891 1 94.56 89 ASN A CA 1
ATOM 719 C C . ASN A 1 89 ? -0.474 29.406 24.078 1 94.56 89 ASN A C 1
ATOM 721 O O . ASN A 1 89 ? -1.153 28.766 23.281 1 94.56 89 ASN A O 1
ATOM 725 N N . ASP A 1 90 ? -0.999 30.109 24.938 1 91.25 90 ASP A N 1
ATOM 726 C CA . ASP A 1 90 ? -2.389 29.969 25.359 1 91.25 90 ASP A CA 1
ATOM 727 C C . ASP A 1 90 ? -3.346 30.453 24.281 1 91.25 90 ASP A C 1
ATOM 729 O O . ASP A 1 90 ? -4.543 30.156 24.312 1 91.25 90 ASP A O 1
ATOM 733 N N . SER A 1 91 ? -2.969 31.219 23.344 1 94.25 91 SER A N 1
ATOM 734 C CA . SER A 1 91 ? -3.842 31.75 22.297 1 94.25 91 SER A CA 1
ATOM 735 C C . SER A 1 91 ? -4.113 30.719 21.219 1 94.25 91 SER A C 1
ATOM 737 O O . SER A 1 91 ? -5.004 30.906 20.391 1 94.25 91 SER A O 1
ATOM 739 N N . MET A 1 92 ? -3.396 29.641 21.297 1 95.25 92 MET A N 1
ATOM 740 C CA . MET A 1 92 ? -3.568 28.594 20.281 1 95.25 92 MET A CA 1
ATOM 741 C C . MET A 1 92 ? -4.824 27.781 20.562 1 95.25 92 MET A C 1
ATOM 743 O O . MET A 1 92 ? -5.086 27.406 21.703 1 95.25 92 MET A O 1
ATOM 747 N N . PRO A 1 93 ? -5.523 27.484 19.547 1 96.5 93 PRO A N 1
ATOM 748 C CA . PRO A 1 93 ? -6.723 26.672 19.734 1 96.5 93 PRO A CA 1
ATOM 749 C C . PRO A 1 93 ? -6.398 25.203 19.984 1 96.5 93 PRO A C 1
ATOM 751 O O . PRO A 1 93 ? -5.27 24.766 19.734 1 96.5 93 PRO A O 1
ATOM 754 N N . THR A 1 94 ? -7.438 24.562 20.469 1 96.62 94 THR A N 1
ATOM 755 C CA . THR A 1 94 ? -7.32 23.109 20.594 1 96.62 94 THR A CA 1
ATOM 756 C C . THR A 1 94 ? -7.438 22.438 19.219 1 96.62 94 THR A C 1
ATOM 758 O O . THR A 1 94 ? -8.211 22.891 18.375 1 96.62 94 THR A O 1
ATOM 761 N N . LEU A 1 95 ? -6.676 21.359 19.078 1 97.81 95 LEU A N 1
ATOM 762 C CA . LEU A 1 95 ? -6.723 20.609 17.828 1 97.81 95 LEU A CA 1
ATOM 763 C C . LEU A 1 95 ? -7.441 19.281 18.031 1 97.81 95 LEU A C 1
ATOM 765 O O . LEU A 1 95 ? -7.18 18.562 19 1 97.81 95 LEU A O 1
ATOM 769 N N . GLU A 1 96 ? -8.328 19 17.188 1 97.62 96 GLU A N 1
ATOM 770 C CA . GLU A 1 96 ? -8.969 17.703 17.047 1 97.62 96 GLU A CA 1
ATOM 771 C C . GLU A 1 96 ? -8.992 17.234 15.594 1 97.62 96 GLU A C 1
ATOM 773 O O . GLU A 1 96 ? -9.414 17.984 14.711 1 97.62 96 GLU A O 1
ATOM 778 N N . TRP A 1 97 ? -8.555 16.047 15.453 1 97.38 97 TRP A N 1
ATOM 779 C CA . TRP A 1 97 ? -8.609 15.492 14.109 1 97.38 97 TRP A CA 1
ATOM 780 C C . TRP A 1 97 ? -9.977 14.883 13.82 1 97.38 97 TRP A C 1
ATOM 782 O O . TRP A 1 97 ? -10.594 14.289 14.703 1 97.38 97 TRP A O 1
ATOM 792 N N . GLN A 1 98 ? -10.375 14.969 12.578 1 95.88 98 GLN A N 1
ATOM 793 C CA . GLN A 1 98 ? -11.484 14.141 12.117 1 95.88 98 GLN A CA 1
ATOM 794 C C . GLN A 1 98 ? -11.133 12.656 12.203 1 95.88 98 GLN A C 1
ATOM 796 O O . GLN A 1 98 ? -9.977 12.273 12.023 1 95.88 98 GLN A O 1
ATOM 801 N N . 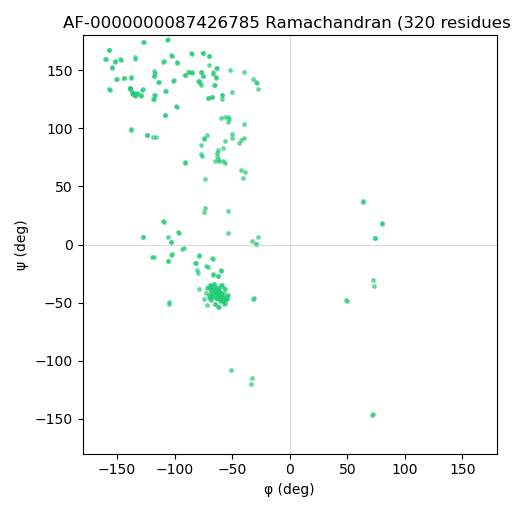ALA A 1 99 ? -12.133 11.859 12.375 1 95.06 99 ALA A N 1
ATOM 802 C CA . ALA A 1 99 ? -11.914 10.414 12.445 1 95.06 99 ALA A CA 1
ATOM 803 C C . ALA A 1 99 ? -11.492 9.852 11.094 1 95.06 99 ALA A C 1
ATOM 805 O O . ALA A 1 99 ? -10.562 9.047 11.016 1 95.06 99 ALA A O 1
ATOM 806 N N . GLY A 1 100 ? -12.219 10.258 10.117 1 95.5 100 GLY A N 1
ATOM 807 C CA . GLY A 1 100 ? -11.984 9.742 8.781 1 95.5 100 GLY A CA 1
ATOM 808 C C . GLY A 1 100 ? -10.688 10.227 8.164 1 95.5 100 GLY A C 1
ATOM 809 O O . GLY A 1 100 ? -10.07 11.164 8.672 1 95.5 100 GLY A O 1
ATOM 810 N N . PHE A 1 101 ? -10.195 9.578 7.145 1 96.25 101 PHE A N 1
ATOM 811 C CA . PHE A 1 101 ? -8.992 9.93 6.395 1 96.25 101 PHE A CA 1
ATOM 812 C C . PHE A 1 101 ? -9.031 9.32 4.996 1 96.25 101 PHE A C 1
ATOM 814 O O . PHE A 1 101 ? -9.914 8.516 4.691 1 96.25 101 PHE A O 1
ATOM 821 N N . SER A 1 102 ? -8.188 9.742 4.203 1 96.88 102 SER A N 1
ATOM 822 C CA . SER A 1 102 ? -8.031 9.172 2.871 1 96.88 102 SER A CA 1
ATOM 823 C C . SER A 1 102 ? -6.637 8.57 2.695 1 96.88 102 SER A C 1
ATOM 825 O O . SER A 1 102 ? -5.664 9.07 3.26 1 96.88 102 SER A O 1
ATOM 827 N N . ALA A 1 103 ? -6.641 7.5 1.944 1 97.69 103 ALA A N 1
ATOM 828 C CA . ALA A 1 103 ? -5.379 6.812 1.663 1 97.69 103 ALA A CA 1
ATOM 829 C C . ALA A 1 103 ? -5.312 6.363 0.206 1 97.69 103 ALA A C 1
ATOM 831 O O . ALA A 1 103 ? -6.27 5.793 -0.32 1 97.69 103 ALA A O 1
ATOM 832 N N . PHE A 1 104 ? -4.176 6.598 -0.42 1 97.31 104 PHE A N 1
ATOM 833 C CA . PHE A 1 104 ? -3.967 6.25 -1.82 1 97.31 104 PHE A CA 1
ATOM 834 C C . PHE A 1 104 ? -2.578 5.656 -2.029 1 97.31 104 PHE A C 1
ATOM 836 O O . PHE A 1 104 ? -1.593 6.168 -1.491 1 97.31 104 PHE A O 1
ATOM 843 N N . THR A 1 105 ? -2.531 4.629 -2.727 1 97.56 105 THR A N 1
ATOM 844 C CA . THR A 1 105 ? -1.223 4.156 -3.162 1 97.56 105 THR A CA 1
ATOM 845 C C . THR A 1 105 ? -0.82 4.812 -4.48 1 97.56 105 THR A C 1
ATOM 847 O O . THR A 1 105 ? -1.678 5.156 -5.297 1 97.56 105 THR A O 1
ATOM 850 N N . ILE A 1 106 ? 0.446 4.992 -4.637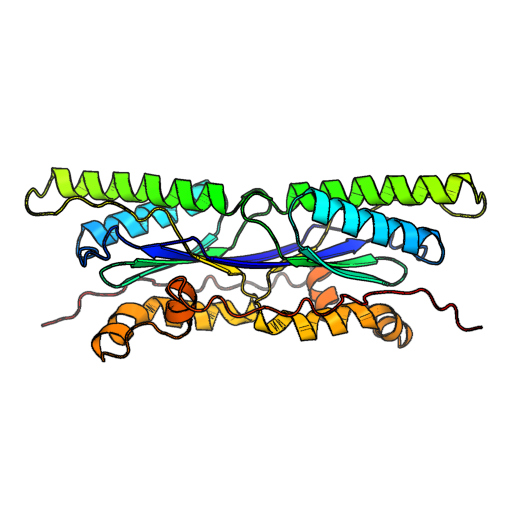 1 95.81 106 ILE A N 1
ATOM 851 C CA . ILE A 1 106 ? 0.979 5.496 -5.898 1 95.81 106 ILE A CA 1
ATOM 852 C C . ILE A 1 106 ? 2.193 4.668 -6.312 1 95.81 106 ILE A C 1
ATOM 854 O O . ILE A 1 106 ? 2.777 3.959 -5.492 1 95.81 106 ILE A O 1
ATOM 858 N N . SER A 1 107 ? 2.469 4.77 -7.582 1 95.06 107 SER A N 1
ATOM 859 C CA . SER A 1 107 ? 3.676 4.125 -8.094 1 95.06 107 SER A CA 1
ATOM 860 C C . SER A 1 107 ? 4.898 5.02 -7.914 1 95.06 107 SER A C 1
ATOM 862 O O . SER A 1 107 ? 4.766 6.23 -7.715 1 95.06 107 SER A O 1
ATOM 864 N N . ARG A 1 108 ? 5.965 4.426 -8.039 1 94.62 108 ARG A N 1
ATOM 865 C CA . ARG A 1 108 ? 7.23 5.145 -7.906 1 94.62 108 ARG A CA 1
ATOM 866 C C . ARG A 1 108 ? 7.301 6.316 -8.883 1 94.62 108 ARG A C 1
ATOM 868 O O . ARG A 1 108 ? 7.785 7.395 -8.531 1 94.62 108 ARG A O 1
ATOM 875 N N . GLY A 1 109 ? 6.801 6.094 -10.031 1 92.88 109 GLY A N 1
ATOM 876 C CA . GLY A 1 109 ? 6.875 7.109 -11.07 1 92.88 109 GLY A CA 1
ATOM 877 C C . GLY A 1 109 ? 6.055 8.344 -10.75 1 92.88 109 GLY A C 1
ATOM 878 O O . GLY A 1 109 ? 6.219 9.391 -11.383 1 92.88 109 GLY A O 1
ATOM 879 N N . GLN A 1 110 ? 5.227 8.273 -9.781 1 94.75 110 GLN A N 1
ATOM 880 C CA . GLN A 1 110 ? 4.324 9.375 -9.453 1 94.75 110 GLN A CA 1
ATOM 881 C C . GLN A 1 110 ? 4.82 10.148 -8.234 1 94.75 110 GLN A C 1
ATOM 883 O O . GLN A 1 110 ? 4.191 11.125 -7.82 1 94.75 110 GLN A O 1
ATOM 888 N N . ILE A 1 111 ? 5.902 9.805 -7.699 1 95.56 111 ILE A N 1
ATOM 889 C CA . ILE A 1 111 ? 6.391 10.383 -6.453 1 95.56 111 ILE A CA 1
ATOM 890 C C . ILE A 1 111 ? 6.617 11.883 -6.633 1 95.56 111 ILE A C 1
ATOM 892 O O . ILE A 1 111 ? 6.105 12.695 -5.855 1 95.56 111 ILE A O 1
ATOM 896 N N . GLU A 1 112 ? 7.367 12.227 -7.617 1 95.75 112 GLU A N 1
ATOM 897 C CA . GLU A 1 112 ? 7.754 13.625 -7.789 1 95.75 112 GLU A CA 1
ATOM 898 C C . GLU A 1 112 ? 6.535 14.516 -8.008 1 95.75 112 GLU A C 1
ATOM 900 O O . GLU A 1 112 ? 6.43 15.586 -7.406 1 95.75 112 GLU A O 1
ATOM 905 N N . ARG A 1 113 ? 5.668 14.094 -8.844 1 94.06 113 ARG A N 1
ATOM 906 C CA . ARG A 1 113 ? 4.457 14.867 -9.094 1 94.06 113 ARG A CA 1
ATOM 907 C C . ARG A 1 113 ? 3.631 15.016 -7.82 1 94.06 113 ARG A C 1
ATOM 909 O O . ARG A 1 113 ? 3.107 16.094 -7.543 1 94.06 113 ARG A O 1
ATOM 916 N N . THR A 1 114 ? 3.471 13.961 -7.098 1 94.75 114 THR A N 1
ATOM 917 C CA . THR A 1 114 ? 2.697 14 -5.859 1 94.75 114 THR A CA 1
ATOM 918 C C . THR A 1 114 ? 3.359 14.914 -4.836 1 94.75 114 THR A C 1
ATOM 920 O O . THR A 1 114 ? 2.682 15.68 -4.148 1 94.75 114 THR A O 1
ATOM 923 N N . LYS A 1 115 ? 4.629 14.836 -4.75 1 94.75 115 LYS A N 1
ATOM 924 C CA . LYS A 1 115 ? 5.383 15.711 -3.859 1 94.75 115 LYS A CA 1
ATOM 925 C C . LYS A 1 115 ? 5.105 17.188 -4.168 1 94.75 115 LYS A C 1
ATOM 927 O O . LYS A 1 115 ? 4.879 17.984 -3.256 1 94.75 115 LYS A O 1
ATOM 932 N N . GLN A 1 116 ? 5.215 17.531 -5.391 1 92.19 116 GLN A N 1
ATOM 933 C CA . GLN A 1 116 ? 4.965 18.906 -5.812 1 92.19 116 GLN A CA 1
ATOM 934 C C . GLN A 1 116 ? 3.537 19.328 -5.473 1 92.19 116 GLN A C 1
ATOM 936 O O . GLN A 1 116 ? 3.309 20.453 -5.039 1 92.19 116 GLN A O 1
ATOM 941 N N . TYR A 1 117 ? 2.674 18.422 -5.75 1 91.25 117 TYR A N 1
ATOM 942 C CA . TYR A 1 117 ? 1.275 18.672 -5.41 1 91.25 117 TYR A CA 1
ATOM 943 C C . TYR A 1 117 ? 1.121 19 -3.93 1 91.25 117 TYR A C 1
ATOM 945 O O . TYR A 1 117 ? 0.457 19.969 -3.566 1 91.25 117 TYR A O 1
ATOM 953 N N . ILE A 1 118 ? 1.734 18.25 -3.059 1 93.25 118 ILE A N 1
ATOM 954 C CA . ILE A 1 118 ? 1.633 18.406 -1.61 1 93.25 118 ILE A CA 1
ATOM 955 C C . ILE A 1 118 ? 2.318 19.703 -1.18 1 93.25 118 ILE A C 1
ATOM 957 O O . ILE A 1 118 ? 1.791 20.438 -0.347 1 93.25 118 ILE A O 1
ATOM 961 N N . ALA A 1 119 ? 3.416 20 -1.767 1 90.19 119 ALA A N 1
ATOM 962 C CA . ALA A 1 119 ? 4.207 21.172 -1.403 1 90.19 119 ALA A CA 1
ATOM 963 C C . ALA A 1 119 ? 3.463 22.469 -1.736 1 90.19 119 ALA A C 1
ATOM 965 O O . ALA A 1 119 ? 3.631 23.484 -1.056 1 90.19 119 ALA A O 1
ATOM 966 N N . HIS A 1 120 ? 2.549 22.453 -2.703 1 86.06 120 HIS A N 1
ATOM 967 C CA . HIS A 1 120 ? 1.904 23.688 -3.158 1 86.06 120 HIS A CA 1
ATOM 968 C C . HIS A 1 120 ? 0.439 23.734 -2.736 1 86.06 120 HIS A C 1
ATOM 970 O O . HIS A 1 120 ? -0.372 24.422 -3.361 1 86.06 120 HIS A O 1
ATOM 976 N N . GLN A 1 121 ? 0.119 23.047 -1.851 1 78.88 121 GLN A N 1
ATOM 977 C CA . GLN A 1 121 ? -1.268 22.922 -1.415 1 78.88 121 GLN A CA 1
ATOM 978 C C . GLN A 1 121 ? -1.815 24.25 -0.918 1 78.88 121 GLN A C 1
ATOM 980 O O . GLN A 1 121 ? -2.963 24.594 -1.2 1 78.88 121 GLN A O 1
ATOM 985 N N . LYS A 1 122 ? -1.091 25.094 -0.23 1 70.5 122 LYS A N 1
ATOM 986 C CA . LYS A 1 122 ? -1.594 26.359 0.284 1 70.5 122 LYS A CA 1
ATOM 987 C C . LYS A 1 122 ? -1.904 27.328 -0.853 1 70.5 122 LYS A C 1
ATOM 989 O O . LYS A 1 122 ? -2.881 28.078 -0.789 1 70.5 122 LYS A O 1
ATOM 994 N N . ASP A 1 123 ? -1.138 27.312 -1.798 1 64.62 123 ASP A N 1
ATOM 995 C CA . ASP A 1 123 ? -1.34 28.188 -2.951 1 64.62 123 ASP A CA 1
ATOM 996 C C . ASP A 1 123 ? -2.582 27.781 -3.738 1 64.62 123 ASP A C 1
ATOM 998 O O . ASP A 1 123 ? -3.289 28.625 -4.281 1 64.62 123 ASP A O 1
ATOM 1002 N N . HIS A 1 124 ? -2.811 26.562 -3.83 1 57.22 124 HIS A N 1
ATOM 1003 C CA . HIS A 1 124 ? -3.957 26.031 -4.555 1 57.22 124 HIS A CA 1
ATOM 1004 C C . HIS A 1 124 ? -5.27 26.453 -3.906 1 57.22 124 HIS A C 1
ATOM 1006 O O . HIS A 1 124 ? -6.242 26.75 -4.602 1 57.22 124 HIS A O 1
ATOM 1012 N N . HIS A 1 125 ? -5.297 26.469 -2.701 1 56.72 125 HIS A N 1
ATOM 1013 C CA . HIS A 1 125 ? -6.539 26.828 -2.027 1 56.72 125 HIS A CA 1
ATOM 1014 C C . HIS A 1 125 ? -6.715 28.344 -1.983 1 56.72 125 HIS A C 1
ATOM 1016 O O . HIS A 1 125 ? -7.828 28.844 -1.808 1 56.72 125 HIS A O 1
ATOM 1022 N N . ARG A 1 126 ? -5.637 29.203 -2.104 1 51.12 126 ARG A N 1
ATOM 1023 C CA . ARG A 1 126 ? -5.828 30.641 -2.172 1 51.12 126 ARG A CA 1
ATOM 1024 C C . ARG A 1 126 ? -6.672 31.031 -3.383 1 51.12 126 ARG A C 1
ATOM 1026 O O . ARG A 1 126 ? -7.457 31.984 -3.324 1 51.12 126 ARG A O 1
ATOM 1033 N N . ASN A 1 127 ? -6.336 30.438 -4.52 1 48.78 127 ASN A N 1
ATOM 1034 C CA . ASN A 1 127 ? -7.016 30.859 -5.742 1 48.78 127 ASN A CA 1
ATOM 1035 C C . ASN A 1 127 ? -8.445 30.328 -5.805 1 48.78 127 ASN A C 1
ATOM 1037 O O . ASN A 1 127 ? -9.086 30.375 -6.855 1 48.78 127 ASN A O 1
ATOM 1041 N N . GLY A 1 128 ? -9.07 30.094 -4.805 1 46.25 128 GLY A N 1
ATOM 1042 C CA . GLY A 1 128 ? -10.469 29.703 -4.723 1 46.25 128 GLY A CA 1
ATOM 1043 C C . GLY A 1 128 ? -10.719 28.281 -5.18 1 46.25 128 GLY A C 1
ATOM 1044 O O . GLY A 1 128 ? -11.867 27.859 -5.312 1 46.25 128 GLY A O 1
ATOM 1045 N N . ASN A 1 129 ? -9.883 27.844 -6.133 1 43.91 129 ASN A N 1
ATOM 1046 C CA . ASN A 1 129 ? -10.164 26.5 -6.621 1 43.91 129 ASN A CA 1
ATOM 1047 C C . ASN A 1 129 ? -10.023 25.469 -5.516 1 43.91 129 ASN A C 1
ATOM 1049 O O . ASN A 1 129 ? -8.938 25.281 -4.965 1 43.91 129 ASN A O 1
ATOM 1053 N N . THR A 1 130 ? -11.07 25.422 -4.781 1 41.56 130 THR A N 1
ATOM 1054 C CA . THR A 1 130 ? -11.219 24.594 -3.584 1 41.56 130 THR A CA 1
ATOM 1055 C C . THR A 1 130 ? -10.461 23.281 -3.734 1 41.56 130 THR A C 1
ATOM 1057 O O . THR A 1 130 ? -9.586 22.969 -2.93 1 41.56 130 THR A O 1
ATOM 1060 N N . TRP A 1 131 ? -11.336 22.172 -3.625 1 45 131 TRP A N 1
ATOM 1061 C CA . TRP A 1 131 ? -11.055 20.75 -3.451 1 45 131 TRP A CA 1
ATOM 1062 C C . TRP A 1 131 ? -10.328 20.188 -4.668 1 45 131 TRP A C 1
ATOM 1064 O O . TRP A 1 131 ? -10.836 20.25 -5.789 1 45 131 TRP A O 1
ATOM 1074 N N . SER A 1 132 ? -9.242 20.453 -4.867 1 47.84 132 SER A N 1
ATOM 1075 C CA . SER A 1 132 ? -8.562 19.766 -5.965 1 47.84 132 SER A CA 1
ATOM 1076 C C . SER A 1 132 ? -9.125 18.375 -6.184 1 47.84 132 SER A C 1
ATOM 1078 O O . SER A 1 132 ? -9.781 17.812 -5.301 1 47.84 132 SER A O 1
ATOM 1080 N N . HIS A 1 133 ? -9.273 18 -7.441 1 46.53 133 HIS A N 1
ATOM 1081 C CA . HIS A 1 133 ? -9.797 16.688 -7.824 1 46.53 133 HIS A CA 1
ATOM 1082 C C . HIS A 1 133 ? -9.438 15.625 -6.789 1 46.53 133 HIS A C 1
ATOM 1084 O O . HIS A 1 133 ? -10.266 14.766 -6.461 1 46.53 133 HIS A O 1
ATOM 1090 N N . PHE A 1 134 ? -8.242 15.734 -6.492 1 46.16 134 PHE A N 1
ATOM 1091 C CA . PHE A 1 134 ? -7.852 14.758 -5.48 1 46.16 134 PHE A CA 1
ATOM 1092 C C . PHE A 1 134 ? -8.664 14.945 -4.207 1 46.16 134 PHE A C 1
ATOM 1094 O O . PHE A 1 134 ? -9.117 13.969 -3.607 1 46.16 134 PHE A O 1
ATOM 1101 N N . GLU A 1 135 ? -8.844 16.156 -3.832 1 50.12 135 GLU A N 1
ATOM 1102 C CA . GLU A 1 135 ? -9.578 16.453 -2.602 1 50.12 135 GLU A CA 1
ATOM 1103 C C . GLU A 1 135 ? -11.07 16.203 -2.779 1 50.12 135 GLU A C 1
ATOM 1105 O O . GLU A 1 135 ? -11.758 15.812 -1.835 1 50.12 135 GLU A O 1
ATOM 1110 N N . LYS A 1 136 ? -11.586 16.609 -3.906 1 47.09 136 LYS A N 1
ATOM 1111 C CA . LYS A 1 136 ? -12.992 16.344 -4.195 1 47.09 136 LYS A CA 1
ATOM 1112 C C . LYS A 1 136 ? -13.312 14.859 -4.066 1 47.09 136 LYS A C 1
ATOM 1114 O O . LYS A 1 136 ? -14.406 14.492 -3.625 1 47.09 136 LYS A O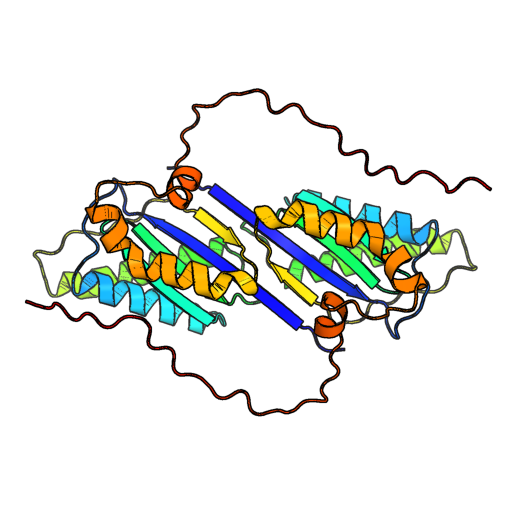 1
ATOM 1119 N N . TRP A 1 137 ? -12.398 14.094 -4.625 1 43.03 137 TRP A N 1
ATOM 1120 C CA . TRP A 1 137 ? -12.641 12.664 -4.426 1 43.03 137 TRP A CA 1
ATOM 1121 C C . TRP A 1 137 ? -12.727 12.328 -2.939 1 43.03 137 TRP A C 1
ATOM 1123 O O . TRP A 1 137 ? -13.555 11.516 -2.527 1 43.03 137 TRP A O 1
ATOM 1133 N N . CYS A 1 138 ? -11.875 12.898 -2.193 1 40.56 138 CYS A N 1
ATOM 1134 C CA . CYS A 1 138 ? -11.875 12.586 -0.768 1 40.56 138 CYS A CA 1
ATOM 1135 C C . CYS A 1 138 ? -13.133 13.125 -0.09 1 40.56 138 CYS A C 1
ATOM 1137 O O . CYS A 1 138 ? -13.648 12.516 0.846 1 40.56 138 CYS A O 1
ATOM 1139 N N . THR A 1 139 ? -13.57 14.312 -0.383 1 33.81 139 THR A N 1
ATOM 1140 C CA . THR A 1 139 ? -14.703 14.93 0.297 1 33.81 139 THR A CA 1
ATOM 1141 C C . THR A 1 139 ? -16 14.625 -0.438 1 33.81 139 THR A C 1
ATOM 1143 O O . THR A 1 139 ? -17.016 15.289 -0.21 1 33.81 139 THR A O 1
ATOM 1146 N N . LEU A 1 140 ? -16.078 13.953 -1.547 1 36.31 140 LEU A N 1
ATOM 1147 C CA . LEU A 1 140 ? -17.438 13.664 -2.008 1 36.31 140 LEU A CA 1
ATOM 1148 C C . LEU A 1 140 ? -18.328 13.242 -0.847 1 36.31 140 LEU A C 1
ATOM 1150 O O . LEU A 1 140 ? -18.031 12.258 -0.165 1 36.31 140 LEU A O 1
ATOM 1154 N N . GLU A 1 141 ? -18.938 14.102 -0.241 1 34.66 141 GLU A N 1
ATOM 1155 C CA . GLU A 1 141 ? -20.172 13.875 0.513 1 34.66 141 GLU A CA 1
ATOM 1156 C C . GLU A 1 141 ? -20.953 12.695 -0.058 1 34.66 141 GLU A C 1
ATOM 1158 O O . GLU A 1 141 ? -20.891 12.43 -1.26 1 34.66 141 GLU A O 1
ATOM 1163 N N . SER A 1 142 ? -21.5 11.695 0.745 1 33 142 SER A N 1
ATOM 1164 C CA . SER A 1 142 ? -22.531 10.672 0.657 1 33 142 SER A CA 1
ATOM 1165 C C . SER A 1 142 ? -23.625 11.078 -0.328 1 33 142 SER A C 1
ATOM 1167 O O . SER A 1 142 ? -24.688 10.453 -0.378 1 33 142 SER A O 1
ATOM 1169 N N . GLU A 1 143 ? -23.531 12.125 -1.05 1 30.45 143 GLU A N 1
ATOM 1170 C CA . GLU A 1 143 ? -24.812 12.211 -1.745 1 30.45 143 GLU A CA 1
ATOM 1171 C C . GLU A 1 143 ? -24.922 11.133 -2.816 1 30.45 143 GLU A C 1
ATOM 1173 O O . GLU A 1 143 ? -26.016 10.922 -3.375 1 30.45 143 GLU A O 1
ATOM 1178 N N . SER A 1 144 ? -23.969 10.953 -3.752 1 30.41 144 SER A N 1
ATOM 1179 C CA . SER A 1 144 ? -24.484 10.219 -4.906 1 30.41 144 SER A CA 1
ATOM 1180 C C . SER A 1 144 ? -24.609 8.734 -4.602 1 30.41 144 SER A C 1
ATOM 1182 O O . SER A 1 144 ? -23.609 8.062 -4.332 1 30.41 144 SER A O 1
ATOM 1184 N N . GLY A 1 145 ? -25.656 8.125 -4.012 1 29.91 145 GLY A N 1
ATOM 1185 C CA . GLY A 1 145 ? -26.219 6.785 -4.047 1 29.91 145 GLY A CA 1
ATOM 1186 C C . GLY A 1 145 ? -26.062 6.102 -5.391 1 29.91 145 GLY A C 1
ATOM 1187 O O . GLY A 1 145 ? -26.812 5.188 -5.723 1 29.91 145 GLY A O 1
ATOM 1188 N N . SER A 1 146 ? -25.391 6.688 -6.445 1 27.41 146 SER A N 1
ATOM 1189 C CA . SER A 1 146 ? -25.734 5.949 -7.656 1 27.41 146 SER A CA 1
ATOM 1190 C C . SER A 1 146 ? -25.172 4.531 -7.617 1 27.41 146 SER A C 1
ATOM 1192 O O . SER A 1 146 ? -24.125 4.293 -7.016 1 27.41 146 SER A O 1
ATOM 1194 N N . GLU A 1 147 ? -25.922 3.529 -8.289 1 27.75 147 GLU A N 1
ATOM 1195 C CA . GLU A 1 147 ? -25.953 2.082 -8.492 1 27.75 147 GLU A CA 1
ATOM 1196 C C . GLU A 1 147 ? -24.688 1.581 -9.172 1 27.75 147 GLU A C 1
ATOM 1198 O O . GLU A 1 147 ? -24.406 1.935 -10.32 1 27.75 147 GLU A O 1
ATOM 1203 N N . SER A 1 148 ? -23.578 1.521 -8.594 1 27.72 148 SER A N 1
ATOM 1204 C CA . SER A 1 148 ? -22.406 0.871 -9.18 1 27.72 148 SER A CA 1
ATOM 1205 C C . SER A 1 148 ? -22.75 -0.528 -9.68 1 27.72 148 SER A C 1
ATOM 1207 O O . SER A 1 148 ? -23.172 -1.387 -8.898 1 27.72 148 SER A O 1
ATOM 1209 N N . GLU A 1 149 ? -23.078 -0.639 -11.023 1 25.7 149 GLU A N 1
ATOM 1210 C CA . GLU A 1 149 ? -23.234 -1.927 -11.695 1 25.7 149 GLU A CA 1
ATOM 1211 C C . GLU A 1 149 ? -21.984 -2.777 -11.547 1 25.7 149 GLU A C 1
ATOM 1213 O O . GLU A 1 149 ? -20.859 -2.293 -11.758 1 25.7 149 GLU A O 1
ATOM 1218 N N . SER A 1 150 ? -21.938 -3.818 -10.828 1 27.31 150 SER A N 1
ATOM 1219 C CA . SER A 1 150 ? -21.078 -4.969 -10.594 1 27.31 150 SER A CA 1
ATOM 1220 C C . SER A 1 150 ? -20.547 -5.535 -11.906 1 27.31 150 SER A C 1
ATOM 1222 O O . SER A 1 150 ? -21.281 -6.172 -12.664 1 27.31 150 SER A O 1
ATOM 1224 N N . GLU A 1 151 ? -19.719 -4.766 -12.672 1 26.61 151 GLU A N 1
ATOM 1225 C CA . GLU A 1 151 ? -19.25 -5.57 -13.797 1 26.61 151 GLU A CA 1
ATOM 1226 C C . GLU A 1 151 ? -18.516 -6.82 -13.32 1 26.61 151 GLU A C 1
ATOM 1228 O O . GLU A 1 151 ? -17.781 -6.777 -12.328 1 26.61 151 GLU A O 1
ATOM 1233 N N . GLU A 1 152 ? -18.922 -7.957 -13.758 1 26.44 152 GLU A N 1
ATOM 1234 C CA . GLU A 1 152 ? -18.516 -9.359 -13.68 1 26.44 152 GLU A CA 1
ATOM 1235 C C . GLU A 1 152 ? -17.062 -9.547 -14.102 1 26.44 152 GLU A C 1
ATOM 1237 O O . GLU A 1 152 ? -16.672 -9.094 -15.18 1 26.44 152 GLU A O 1
ATOM 1242 N N . ASP A 1 153 ? -16.141 -9.852 -13.219 1 30.56 153 ASP A N 1
ATOM 1243 C CA . ASP A 1 153 ? -14.727 -10.227 -13.109 1 30.56 153 ASP A CA 1
ATOM 1244 C C . ASP A 1 153 ? -14.438 -11.477 -13.938 1 30.56 153 ASP A C 1
ATOM 1246 O O . ASP A 1 153 ? -14.758 -12.594 -13.523 1 30.56 153 ASP A O 1
ATOM 1250 N N . GLU A 1 154 ? -14.461 -11.359 -15.281 1 30.08 154 GLU A N 1
ATOM 1251 C CA . GLU A 1 154 ? -14.094 -12.633 -15.883 1 30.08 154 GLU A CA 1
ATOM 1252 C C . GLU A 1 154 ? -12.602 -12.906 -15.734 1 30.08 154 GLU A C 1
ATOM 1254 O O . GLU A 1 154 ? -11.781 -12.281 -16.406 1 30.08 154 GLU A O 1
ATOM 1259 N N . CYS A 1 155 ? -11.891 -12.969 -14.828 1 36.94 155 CYS A N 1
ATOM 1260 C CA . CYS A 1 155 ? -10.469 -13.25 -15 1 36.94 155 CYS A CA 1
ATOM 1261 C C . CYS A 1 155 ? -10.266 -14.492 -15.867 1 36.94 155 CYS A C 1
ATOM 1263 O O . CYS A 1 155 ? -9.539 -14.445 -16.859 1 36.94 155 CYS A O 1
ATOM 1265 N N . GLU A 1 156 ? -9.883 -15.656 -15.625 1 33.75 156 GLU A N 1
ATOM 1266 C CA . GLU A 1 156 ? -8.867 -16.625 -16.047 1 33.75 156 GLU A CA 1
ATOM 1267 C C . GLU A 1 156 ? -9.469 -17.719 -16.906 1 33.75 156 GLU A C 1
ATOM 1269 O O . GLU A 1 156 ? -8.766 -18.625 -17.344 1 33.75 156 GLU A O 1
ATOM 1274 N N . SER A 1 157 ? -10.484 -18.219 -17.547 1 32.41 157 SER A N 1
ATOM 1275 C CA . SER A 1 157 ? -10.477 -19.688 -17.656 1 32.41 157 SER A CA 1
ATOM 1276 C C . SER A 1 157 ? -9.375 -20.156 -18.594 1 32.41 157 SER A C 1
ATOM 1278 O O . SER A 1 157 ? -8.906 -19.406 -19.453 1 32.41 157 SER A O 1
ATOM 1280 N N . SER A 1 158 ? -8.906 -21.453 -18.359 1 31.48 158 SER A N 1
ATOM 1281 C CA . SER A 1 158 ? -7.988 -22.484 -18.844 1 31.48 158 SER A CA 1
ATOM 1282 C C . SER A 1 158 ? -8.234 -22.781 -20.312 1 31.48 158 SER A C 1
ATOM 1284 O O . SER A 1 158 ? -7.656 -23.719 -20.875 1 31.48 158 SER A O 1
ATOM 1286 N N . PRO A 1 159 ? -8.68 -22.047 -21.219 1 31.17 159 PRO A N 1
ATOM 1287 C CA . PRO A 1 159 ? -8.961 -23.047 -22.266 1 31.17 159 PRO A CA 1
ATOM 1288 C C . PRO A 1 159 ? -7.688 -23.609 -22.891 1 31.17 159 PRO A C 1
ATOM 1290 O O . PRO A 1 159 ? -6.785 -22.844 -23.25 1 31.17 159 PRO A O 1
ATOM 1293 N N . SER A 1 160 ? -7.141 -24.766 -22.422 1 28.77 160 SER A N 1
ATOM 1294 C CA . SER A 1 160 ? -6.195 -25.578 -23.188 1 28.77 160 SER A CA 1
ATOM 1295 C C . SER A 1 160 ? -6.578 -25.625 -24.656 1 28.77 160 SER A C 1
ATOM 1297 O O . SER A 1 160 ? -7.621 -26.172 -25.016 1 28.77 160 SER A O 1
ATOM 1299 N N . GLN A 1 161 ? -6.617 -24.562 -25.391 1 24.36 161 GLN A N 1
ATOM 1300 C CA . GLN A 1 161 ? -6.855 -24.984 -26.766 1 24.36 161 GLN A CA 1
ATOM 1301 C C . GLN A 1 161 ? -5.887 -26.078 -27.188 1 24.36 161 GLN A C 1
ATOM 1303 O O . GLN A 1 161 ? -4.711 -26.062 -26.812 1 24.36 161 GLN A O 1
ATOM 1308 N N . PRO A 1 162 ? -6.453 -27.203 -27.797 1 26.91 162 PRO A N 1
ATOM 1309 C CA . PRO A 1 162 ? -5.566 -28.156 -28.484 1 26.91 162 PRO A CA 1
ATOM 1310 C C . PRO A 1 162 ? -4.559 -27.453 -29.391 1 26.91 162 PRO A C 1
ATOM 1312 O O . PRO A 1 162 ? -4.805 -26.328 -29.859 1 26.91 162 PRO A O 1
ATOM 1315 N N . MET B 1 1 ? -17.156 12.758 8.375 1 53.5 1 MET B N 1
ATOM 1316 C CA . MET B 1 1 ? -16.531 12.461 7.09 1 53.5 1 MET B CA 1
ATOM 1317 C C . MET B 1 1 ? -16.016 11.023 7.055 1 53.5 1 MET B C 1
ATOM 1319 O O . MET B 1 1 ? -15.438 10.547 8.031 1 53.5 1 MET B O 1
ATOM 1323 N N . GLN B 1 2 ? -16.5 10.258 6.152 1 79.5 2 GLN B N 1
ATOM 1324 C CA . GLN B 1 2 ? -16.203 8.836 6.023 1 79.5 2 GLN B CA 1
ATOM 1325 C C . GLN B 1 2 ? -14.836 8.617 5.363 1 79.5 2 GLN B C 1
ATOM 1327 O O . GLN B 1 2 ? -14.367 9.469 4.602 1 79.5 2 GLN B O 1
ATOM 1332 N N . SER B 1 3 ? -14.141 7.641 5.859 1 89.5 3 SER B N 1
ATOM 1333 C CA . SER B 1 3 ? -12.836 7.305 5.285 1 89.5 3 SER B CA 1
ATOM 1334 C C . SER B 1 3 ? -12.977 6.824 3.844 1 89.5 3 SER B C 1
ATOM 1336 O O . SER B 1 3 ? -14 6.246 3.473 1 89.5 3 SER B O 1
ATOM 1338 N N . TYR B 1 4 ? -12.102 7.145 3.047 1 94.06 4 TYR B N 1
ATOM 1339 C CA . TYR B 1 4 ? -12.023 6.746 1.646 1 94.06 4 TYR B CA 1
ATOM 1340 C C . TYR B 1 4 ? -10.617 6.297 1.283 1 94.06 4 TYR B C 1
ATOM 1342 O O . TYR B 1 4 ? -9.641 6.996 1.574 1 94.06 4 TYR B O 1
ATOM 1350 N N . TRP B 1 5 ? -10.523 5.09 0.649 1 95.75 5 TRP B N 1
ATOM 1351 C CA . TRP B 1 5 ? -9.172 4.672 0.283 1 95.75 5 TRP B CA 1
ATOM 1352 C C . TRP B 1 5 ? -9.172 3.938 -1.053 1 95.75 5 TRP B C 1
ATOM 1354 O O . TRP B 1 5 ? -10.156 3.283 -1.407 1 95.75 5 TRP B O 1
ATOM 1364 N N . GLU B 1 6 ? -8.203 4.102 -1.842 1 96.75 6 GLU B N 1
ATOM 1365 C CA . GLU B 1 6 ? -7.832 3.395 -3.062 1 96.75 6 GLU B CA 1
ATOM 1366 C C . GLU B 1 6 ? -6.414 2.846 -2.969 1 96.75 6 GLU B C 1
ATOM 1368 O O . GLU B 1 6 ? -5.449 3.541 -3.297 1 96.75 6 GLU B O 1
ATOM 1373 N N . LEU B 1 7 ? -6.375 1.633 -2.566 1 98.31 7 LEU B N 1
ATOM 1374 C CA . LEU B 1 7 ? -5.09 0.979 -2.334 1 98.31 7 LEU B CA 1
ATOM 1375 C C . LEU B 1 7 ? -4.922 -0.231 -3.248 1 98.31 7 LEU B C 1
ATOM 1377 O O . LEU B 1 7 ? -5.762 -1.137 -3.244 1 98.31 7 LEU B O 1
ATOM 1381 N N . TYR B 1 8 ? -3.873 -0.297 -3.996 1 98.44 8 TYR B N 1
ATOM 1382 C CA . TYR B 1 8 ? -3.625 -1.382 -4.941 1 98.44 8 TYR B CA 1
ATOM 1383 C C . TYR B 1 8 ? -2.178 -1.851 -4.863 1 98.44 8 TYR B C 1
ATOM 1385 O O . TYR B 1 8 ? -1.252 -1.038 -4.922 1 98.44 8 TYR B O 1
ATOM 1393 N N . VAL B 1 9 ? -1.973 -3.09 -4.738 1 98.5 9 VAL B N 1
ATOM 1394 C CA . VAL B 1 9 ? -0.637 -3.656 -4.59 1 98.5 9 VAL B CA 1
ATOM 1395 C C . VAL B 1 9 ? -0.442 -4.793 -5.59 1 98.5 9 VAL B C 1
ATOM 1397 O O . VAL B 1 9 ? -1.286 -5.688 -5.695 1 98.5 9 VAL B O 1
ATOM 1400 N N . HIS B 1 10 ? 0.594 -4.738 -6.309 1 98.31 10 HIS B N 1
ATOM 1401 C CA . HIS B 1 10 ? 1.052 -5.77 -7.23 1 98.31 10 HIS B CA 1
ATOM 1402 C C . HIS B 1 10 ? 2.137 -6.633 -6.598 1 98.31 10 HIS B C 1
ATOM 1404 O O . HIS B 1 10 ? 3.211 -6.133 -6.25 1 98.31 10 HIS B O 1
ATOM 1410 N N . LEU B 1 11 ? 1.888 -7.902 -6.465 1 97.88 11 LEU B N 1
ATOM 1411 C CA . LEU B 1 11 ? 2.805 -8.844 -5.828 1 97.88 11 LEU B CA 1
ATOM 1412 C C . LEU B 1 11 ? 3.326 -9.859 -6.836 1 97.88 11 LEU B C 1
ATOM 1414 O O . LEU B 1 11 ? 2.57 -10.352 -7.68 1 97.88 11 LEU B O 1
ATOM 1418 N N . VAL B 1 12 ? 4.637 -10.18 -6.715 1 97.06 12 VAL B N 1
ATOM 1419 C CA . VAL B 1 12 ? 5.266 -11.164 -7.594 1 97.06 12 VAL B CA 1
ATOM 1420 C C . VAL B 1 12 ? 6.172 -12.078 -6.777 1 97.06 12 VAL B C 1
ATOM 1422 O O . VAL B 1 12 ? 6.953 -11.609 -5.945 1 97.06 12 VAL B O 1
ATOM 1425 N N . TRP B 1 13 ? 6.043 -13.328 -6.957 1 96.38 13 TRP B N 1
ATOM 1426 C CA . TRP B 1 13 ? 6.98 -14.273 -6.359 1 96.38 13 TRP B CA 1
ATOM 1427 C C . TRP B 1 13 ? 7.168 -15.492 -7.254 1 96.38 13 TRP B C 1
ATOM 1429 O O . TRP B 1 13 ? 6.348 -15.758 -8.133 1 96.38 13 TRP B O 1
ATOM 1439 N N . GLY B 1 14 ? 8.25 -16.203 -7.066 1 95.94 14 GLY B N 1
ATOM 1440 C CA . GLY B 1 14 ? 8.578 -17.281 -7.977 1 95.94 14 GLY B CA 1
ATOM 1441 C C . GLY B 1 14 ? 8.844 -18.594 -7.266 1 95.94 14 GLY B C 1
ATOM 1442 O O . GLY B 1 14 ? 8.836 -18.656 -6.031 1 95.94 14 GLY B O 1
ATOM 1443 N N . THR B 1 15 ? 9.016 -19.609 -8.164 1 96.5 15 THR B N 1
ATOM 1444 C CA . THR B 1 15 ? 9.352 -20.922 -7.66 1 96.5 15 THR B CA 1
ATOM 1445 C C . THR B 1 15 ? 10.82 -21 -7.258 1 96.5 15 THR B C 1
ATOM 1447 O O . THR B 1 15 ? 11.664 -20.297 -7.824 1 96.5 15 THR B O 1
ATOM 1450 N N . LYS B 1 16 ? 11.062 -21.812 -6.27 1 95.44 16 LYS B N 1
ATOM 1451 C CA . LYS B 1 16 ? 12.453 -22.031 -5.895 1 95.44 16 LYS B CA 1
ATOM 1452 C C . LYS B 1 16 ? 13.258 -22.594 -7.062 1 95.44 16 LYS B C 1
ATOM 1454 O O . LYS B 1 16 ? 12.812 -23.516 -7.742 1 95.44 16 LYS B O 1
ATOM 1459 N N . GLY B 1 17 ? 14.406 -21.969 -7.383 1 92.44 17 GLY B N 1
ATOM 1460 C CA . GLY B 1 17 ? 15.242 -22.406 -8.484 1 92.44 17 GLY B CA 1
ATOM 1461 C C . GLY B 1 17 ? 14.664 -22.062 -9.852 1 92.44 17 GLY B C 1
ATOM 1462 O O . GLY B 1 17 ? 15.094 -22.609 -10.867 1 92.44 17 GLY B O 1
ATOM 1463 N N . ARG B 1 18 ? 13.617 -21.359 -9.922 1 91.25 18 ARG B N 1
ATOM 1464 C CA . ARG B 1 18 ? 12.961 -20.906 -11.141 1 91.25 18 ARG B CA 1
ATOM 1465 C C . ARG B 1 18 ? 12.453 -22.078 -11.961 1 91.25 18 ARG B C 1
ATOM 1467 O O . ARG B 1 18 ? 12.539 -22.062 -13.195 1 91.25 18 ARG B O 1
ATOM 1474 N N . SER B 1 19 ? 11.984 -23.047 -11.273 1 93.19 19 SER B N 1
ATOM 1475 C CA . SER B 1 19 ? 11.438 -24.219 -11.945 1 93.19 19 SER B CA 1
ATOM 1476 C C . SER B 1 19 ? 10.188 -23.859 -12.742 1 93.19 19 SER B C 1
ATOM 1478 O O . SER B 1 19 ? 9.328 -23.125 -12.266 1 93.19 19 SER B O 1
ATOM 1480 N N . HIS B 1 20 ? 10.07 -24.391 -13.961 1 93.44 20 HIS B N 1
ATOM 1481 C CA . HIS B 1 20 ? 8.953 -24.109 -14.852 1 93.44 20 HIS B CA 1
ATOM 1482 C C . HIS B 1 20 ? 7.824 -25.109 -14.656 1 93.44 20 HIS B C 1
ATOM 1484 O O . HIS B 1 20 ? 7.477 -25.844 -15.586 1 93.44 20 HIS B O 1
ATOM 1490 N N . ILE B 1 21 ? 7.219 -24.984 -13.555 1 95.69 21 ILE B N 1
ATOM 1491 C CA . ILE B 1 21 ? 6.297 -26.062 -13.242 1 95.69 21 ILE B CA 1
ATOM 1492 C C . ILE B 1 21 ? 4.875 -25.516 -13.133 1 95.69 21 ILE B C 1
ATOM 1494 O O . ILE B 1 21 ? 3.912 -26.281 -13.055 1 95.69 21 ILE B O 1
ATOM 1498 N N . LEU B 1 22 ? 4.699 -24.266 -13.109 1 95.75 22 LEU B N 1
ATOM 1499 C CA . LEU B 1 22 ? 3.385 -23.672 -12.914 1 95.75 22 LEU B CA 1
ATOM 1500 C C . LEU B 1 22 ? 2.541 -23.797 -14.18 1 95.75 22 LEU B C 1
ATOM 1502 O O . LEU B 1 22 ? 2.514 -22.875 -15 1 95.75 22 LEU B O 1
ATOM 1506 N N . ARG B 1 23 ? 1.791 -24.891 -14.25 1 92.62 23 ARG B N 1
ATOM 1507 C CA . ARG B 1 23 ? 0.933 -25.172 -15.391 1 92.62 23 ARG B CA 1
ATOM 1508 C C . ARG B 1 23 ? -0.154 -26.188 -15.016 1 92.62 23 ARG B C 1
ATOM 1510 O O . ARG B 1 23 ? -0.085 -26.812 -13.961 1 92.62 23 ARG B O 1
ATOM 1517 N N . GLY B 1 24 ? -1.223 -26.172 -15.867 1 94.19 24 GLY B N 1
ATOM 1518 C CA . GLY B 1 24 ? -2.252 -27.188 -15.742 1 94.19 24 GLY B CA 1
ATOM 1519 C C . GLY B 1 24 ? -3.115 -27.016 -14.508 1 94.19 24 GLY B C 1
ATOM 1520 O O . GLY B 1 24 ? -3.379 -25.891 -14.086 1 94.19 24 GLY B O 1
ATOM 1521 N N . ASP B 1 25 ? -3.543 -28.141 -13.969 1 96 25 ASP B N 1
ATOM 1522 C CA . ASP B 1 25 ? -4.504 -28.141 -12.867 1 96 25 ASP B CA 1
ATOM 1523 C C . ASP B 1 25 ? -3.896 -27.516 -11.609 1 96 25 ASP B C 1
ATOM 1525 O O . ASP B 1 25 ? -4.605 -26.891 -10.82 1 96 25 ASP B O 1
ATOM 1529 N N . GLY B 1 26 ? -2.602 -27.719 -11.414 1 97.19 26 GLY B N 1
ATOM 1530 C CA . GLY B 1 26 ? -1.935 -27.125 -10.273 1 97.19 26 GLY B CA 1
ATOM 1531 C C . GLY B 1 26 ? -1.972 -25.609 -10.289 1 97.19 26 GLY B C 1
ATOM 1532 O 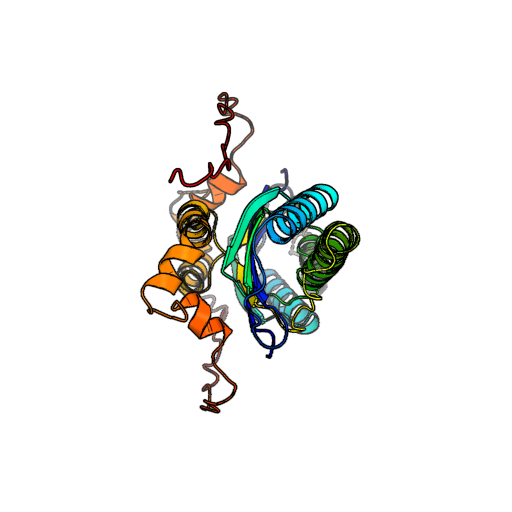O . GLY B 1 26 ? -2.246 -24.969 -9.266 1 97.19 26 GLY B O 1
ATOM 1533 N N . GLU B 1 27 ? -1.738 -25.109 -11.398 1 97.19 27 GLU B N 1
ATOM 1534 C CA . GLU B 1 27 ? -1.766 -23.656 -11.57 1 97.19 27 GLU B CA 1
ATOM 1535 C C . GLU B 1 27 ? -3.152 -23.094 -11.273 1 97.19 27 GLU B C 1
ATOM 1537 O O . GLU B 1 27 ? -3.281 -22.078 -10.578 1 97.19 27 GLU B O 1
ATOM 1542 N N . VAL B 1 28 ? -4.148 -23.734 -11.781 1 97.56 28 VAL B N 1
ATOM 1543 C CA . VAL B 1 28 ?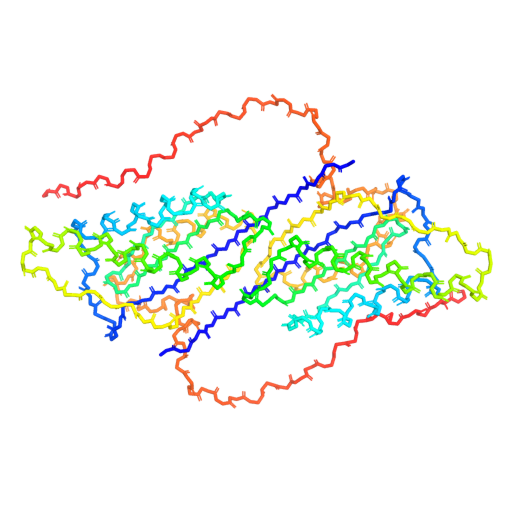 -5.531 -23.328 -11.562 1 97.56 28 VAL B CA 1
ATOM 1544 C C . VAL B 1 28 ? -5.848 -23.359 -10.07 1 97.56 28 VAL B C 1
ATOM 1546 O O . VAL B 1 28 ? -6.477 -22.438 -9.539 1 97.56 28 VAL B O 1
ATOM 1549 N N . ALA B 1 29 ? -5.391 -24.375 -9.469 1 98.25 29 ALA B N 1
ATOM 1550 C CA . ALA B 1 29 ? -5.656 -24.547 -8.039 1 98.25 29 ALA B CA 1
ATOM 1551 C C . ALA B 1 29 ? -4.996 -23.438 -7.223 1 98.25 29 ALA B C 1
ATOM 1553 O O . ALA B 1 29 ? -5.598 -22.906 -6.285 1 98.25 29 ALA B O 1
ATOM 1554 N N . ILE B 1 30 ? -3.787 -23.062 -7.559 1 98.44 30 ILE B N 1
ATOM 1555 C CA . ILE B 1 30 ? -3.104 -22.047 -6.762 1 98.44 30 ILE B CA 1
ATOM 1556 C C . ILE B 1 30 ? -3.75 -20.688 -6.988 1 98.44 30 ILE B C 1
ATOM 1558 O O . ILE B 1 30 ? -3.871 -19.891 -6.059 1 98.44 30 ILE B O 1
ATOM 1562 N N . HIS B 1 31 ? -4.176 -20.406 -8.195 1 98.44 31 HIS B N 1
ATOM 1563 C CA . HIS B 1 31 ? -4.863 -19.141 -8.461 1 98.44 31 HIS B CA 1
ATOM 1564 C C . HIS B 1 31 ? -6.133 -19.031 -7.621 1 98.44 31 HIS B C 1
ATOM 1566 O O . HIS B 1 31 ? -6.391 -17.984 -7.031 1 98.44 31 HIS B O 1
ATOM 1572 N N . ARG B 1 32 ? -6.871 -20.094 -7.602 1 98.56 32 ARG B N 1
ATOM 1573 C CA . ARG B 1 32 ? -8.109 -20.109 -6.82 1 98.56 32 ARG B CA 1
ATOM 1574 C C . ARG B 1 32 ? -7.82 -19.906 -5.34 1 98.56 32 ARG B C 1
ATOM 1576 O O . ARG B 1 32 ? -8.508 -19.125 -4.676 1 98.56 32 ARG B O 1
ATOM 1583 N N . ALA B 1 33 ? -6.871 -20.547 -4.867 1 98.75 33 ALA B N 1
ATOM 1584 C CA . ALA B 1 33 ? -6.508 -20.438 -3.459 1 98.75 33 ALA B CA 1
ATOM 1585 C C . ALA B 1 33 ? -6.109 -19 -3.107 1 98.75 33 ALA B C 1
ATOM 1587 O O . ALA B 1 33 ? -6.488 -18.484 -2.053 1 98.75 33 ALA B O 1
ATOM 1588 N N . ILE B 1 34 ? -5.352 -18.406 -3.961 1 98.69 34 ILE B N 1
ATOM 1589 C CA . ILE B 1 34 ? -4.879 -17.047 -3.746 1 98.69 34 ILE B CA 1
ATOM 1590 C C . ILE B 1 34 ? -6.066 -16.094 -3.729 1 98.69 34 ILE B C 1
ATOM 1592 O O . ILE B 1 34 ? -6.18 -15.25 -2.83 1 98.69 34 ILE B O 1
ATOM 1596 N N . ARG B 1 35 ? -6.938 -16.219 -4.648 1 98.56 35 ARG B N 1
ATOM 1597 C CA . ARG B 1 35 ? -8.117 -15.359 -4.727 1 98.56 35 ARG B CA 1
ATOM 1598 C C . ARG B 1 35 ? -9 -15.531 -3.494 1 98.56 35 ARG B C 1
ATOM 1600 O O . ARG B 1 35 ? -9.461 -14.547 -2.914 1 98.56 35 ARG B O 1
ATOM 1607 N N . ASP B 1 36 ? -9.219 -16.734 -3.146 1 98.56 36 ASP B N 1
ATOM 1608 C CA . ASP B 1 36 ? -10.055 -17.016 -1.981 1 98.56 36 ASP B CA 1
ATOM 1609 C C . ASP B 1 36 ? -9.43 -16.453 -0.708 1 98.56 36 ASP B C 1
ATOM 1611 O O . ASP B 1 36 ? -10.125 -15.891 0.135 1 98.56 36 ASP B O 1
ATOM 1615 N N . THR B 1 37 ? -8.164 -16.641 -0.595 1 98.31 37 THR B N 1
ATOM 1616 C CA . THR B 1 37 ? -7.445 -16.125 0.563 1 98.31 37 THR B CA 1
ATOM 1617 C C . THR B 1 37 ? -7.566 -14.602 0.634 1 98.31 37 THR B C 1
ATOM 1619 O O . THR B 1 37 ? -7.754 -14.039 1.715 1 98.31 37 THR B O 1
ATOM 1622 N N . ALA B 1 38 ? -7.426 -13.93 -0.477 1 98.06 38 ALA B N 1
ATOM 1623 C CA . ALA B 1 38 ? -7.57 -12.477 -0.531 1 98.06 38 ALA B CA 1
ATOM 1624 C C . ALA B 1 38 ? -8.953 -12.047 -0.038 1 98.06 38 ALA B C 1
ATOM 1626 O O . ALA B 1 38 ? -9.062 -11.148 0.802 1 98.06 38 ALA B O 1
ATOM 1627 N N . LYS B 1 39 ? -9.953 -12.68 -0.528 1 97.94 39 LYS B N 1
ATOM 1628 C CA . LYS B 1 39 ? -11.328 -12.359 -0.148 1 97.94 39 LYS B CA 1
ATOM 1629 C C . LYS B 1 39 ? -11.547 -12.57 1.347 1 97.94 39 LYS B C 1
ATOM 1631 O O . LYS B 1 39 ? -12.195 -11.75 2.006 1 97.94 39 LYS B O 1
ATOM 1636 N N . GLU B 1 40 ? -11.016 -13.609 1.811 1 96.94 40 GLU B N 1
ATOM 1637 C CA . GLU B 1 40 ? -11.133 -13.922 3.232 1 96.94 40 GLU B CA 1
ATOM 1638 C C . GLU B 1 40 ? -10.469 -12.852 4.09 1 96.94 40 GLU B C 1
ATOM 1640 O O . GLU B 1 40 ? -10.844 -12.656 5.246 1 96.94 40 GLU B O 1
ATOM 1645 N N . ASN B 1 41 ? -9.531 -12.227 3.529 1 95.62 41 ASN B N 1
ATOM 1646 C CA . ASN B 1 41 ? -8.805 -11.195 4.258 1 95.62 41 ASN B CA 1
ATOM 1647 C C . ASN B 1 41 ? -9.344 -9.805 3.953 1 95.62 41 ASN B C 1
ATOM 1649 O O . ASN B 1 41 ? -8.711 -8.797 4.27 1 95.62 41 ASN B O 1
ATOM 1653 N N . GLY B 1 42 ? -10.469 -9.734 3.287 1 95.56 42 GLY B N 1
ATOM 1654 C CA . GLY B 1 42 ? -11.133 -8.469 3.037 1 95.56 42 GLY B CA 1
ATOM 1655 C C . GLY B 1 42 ? -10.523 -7.695 1.883 1 95.56 42 GLY B C 1
ATOM 1656 O O . GLY B 1 42 ? -10.672 -6.473 1.802 1 95.56 42 GLY B O 1
ATOM 1657 N N . MET B 1 43 ? -9.789 -8.312 1.069 1 97.88 43 MET B N 1
ATOM 1658 C CA . MET B 1 43 ? -9.188 -7.68 -0.102 1 97.88 43 MET B CA 1
ATOM 1659 C C . MET B 1 43 ? -9.953 -8.047 -1.369 1 97.88 43 MET B C 1
ATOM 1661 O O . MET B 1 43 ? -10.75 -8.984 -1.37 1 97.88 43 MET B O 1
ATOM 1665 N N . VAL B 1 44 ? -9.75 -7.289 -2.391 1 98 44 VAL B N 1
ATOM 1666 C CA . VAL B 1 44 ? -10.422 -7.516 -3.664 1 98 44 VAL B CA 1
ATOM 1667 C C . VAL B 1 44 ? -9.422 -8.055 -4.688 1 98 44 VAL B C 1
ATOM 1669 O O . VAL B 1 44 ? -8.531 -7.328 -5.137 1 98 44 VAL B O 1
ATOM 1672 N N . PRO B 1 45 ? -9.586 -9.328 -5.086 1 98.31 45 PRO B N 1
ATOM 1673 C CA . PRO B 1 45 ? -8.727 -9.828 -6.16 1 98.31 45 PRO B CA 1
ATOM 1674 C C . PRO B 1 45 ? -9.016 -9.172 -7.508 1 98.31 45 PRO B C 1
ATOM 1676 O O . PRO B 1 45 ? -10.172 -9.133 -7.941 1 98.31 45 PRO B O 1
ATOM 1679 N N . ILE B 1 46 ? -8.086 -8.664 -8.125 1 98.25 46 ILE B N 1
ATOM 1680 C CA . ILE B 1 46 ? -8.258 -8 -9.414 1 98.25 46 ILE B CA 1
ATOM 1681 C C . ILE B 1 46 ? -7.734 -8.898 -10.531 1 98.25 46 ILE B C 1
ATOM 1683 O O . ILE B 1 46 ? -8.422 -9.117 -11.539 1 98.25 46 ILE B O 1
ATOM 1687 N N . CYS B 1 47 ? -6.496 -9.406 -10.344 1 97.44 47 CYS B N 1
ATOM 1688 C CA . CYS B 1 47 ? -5.887 -10.266 -11.352 1 97.44 47 CYS B CA 1
ATOM 1689 C C . CYS B 1 47 ? -4.816 -11.156 -10.734 1 97.44 47 CYS B C 1
ATOM 1691 O O . CYS B 1 47 ? -4.031 -10.711 -9.906 1 97.44 47 CYS B O 1
ATOM 1693 N N . VAL B 1 48 ? -4.852 -12.406 -11.078 1 97.75 48 VAL B N 1
ATOM 1694 C CA . VAL B 1 48 ? -3.812 -13.367 -10.727 1 97.75 48 VAL B CA 1
ATOM 1695 C C . VAL B 1 48 ? -3.451 -14.211 -11.945 1 97.75 48 VAL B C 1
ATOM 1697 O O . VAL B 1 48 ? -4.332 -14.75 -12.617 1 97.75 48 VAL B O 1
ATOM 1700 N N . ASN B 1 49 ? -2.24 -14.305 -12.258 1 96.38 49 ASN B N 1
ATOM 1701 C CA . ASN B 1 49 ? -1.76 -15.148 -13.352 1 96.38 49 ASN B CA 1
ATOM 1702 C C . ASN B 1 49 ? -0.307 -15.562 -13.133 1 96.38 49 ASN B C 1
ATOM 1704 O O . ASN B 1 49 ? 0.435 -14.898 -12.414 1 96.38 49 ASN B O 1
ATOM 1708 N N . SER B 1 50 ? -0.03 -16.719 -13.734 1 94.88 50 SER B N 1
ATOM 1709 C CA . SER B 1 50 ? 1.339 -17.203 -13.602 1 94.88 50 SER B CA 1
ATOM 1710 C C . SER B 1 50 ? 2.02 -17.312 -14.961 1 94.88 50 SER B C 1
ATOM 1712 O O . SER B 1 50 ? 1.352 -17.484 -15.984 1 94.88 50 SER B O 1
ATOM 1714 N N . ALA B 1 51 ? 3.332 -17.109 -14.961 1 90.81 51 ALA B N 1
ATOM 1715 C CA . ALA B 1 51 ? 4.184 -17.422 -16.109 1 90.81 51 ALA B CA 1
ATOM 1716 C C . ALA B 1 51 ? 5.223 -18.469 -15.75 1 90.81 51 ALA B C 1
ATOM 1718 O O . ALA B 1 51 ? 6.332 -18.141 -15.328 1 90.81 51 ALA B O 1
ATOM 1719 N N . TRP B 1 52 ? 5.043 -19.672 -15.914 1 89.38 52 TRP B N 1
ATOM 1720 C CA . TRP B 1 52 ? 5.781 -20.922 -15.797 1 89.38 52 TRP B CA 1
ATOM 1721 C C . TRP B 1 52 ? 6.477 -21.016 -14.445 1 89.38 52 TRP B C 1
ATOM 1723 O O . TRP B 1 52 ? 6.43 -22.062 -13.789 1 89.38 52 TRP B O 1
ATOM 1733 N N . ASN B 1 53 ? 7.207 -19.906 -14.07 1 94.31 53 ASN B N 1
ATOM 1734 C CA . ASN B 1 53 ? 8.008 -20.031 -12.859 1 94.31 53 ASN B CA 1
ATOM 1735 C C . ASN B 1 53 ? 7.719 -18.906 -11.867 1 94.31 53 ASN B C 1
ATOM 1737 O O . ASN B 1 53 ? 8.438 -18.75 -1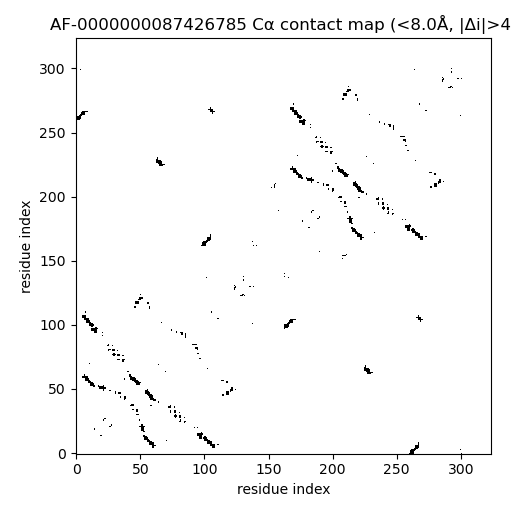0.883 1 94.31 53 ASN B O 1
ATOM 1741 N N . HIS B 1 54 ? 6.766 -18.062 -12.094 1 95.81 54 HIS B N 1
ATOM 1742 C CA . HIS B 1 54 ? 6.402 -17.016 -11.141 1 95.81 54 HIS B CA 1
ATOM 1743 C C . HIS B 1 54 ? 4.934 -16.641 -11.266 1 95.81 54 HIS B C 1
ATOM 1745 O O . HIS B 1 54 ? 4.293 -16.953 -12.273 1 95.81 54 HIS B O 1
ATOM 1751 N N . THR B 1 55 ? 4.445 -16.109 -10.266 1 96.38 55 THR B N 1
ATOM 1752 C CA . THR B 1 55 ? 3.055 -15.68 -10.195 1 96.38 55 THR B CA 1
ATOM 1753 C C . THR B 1 55 ? 2.969 -14.172 -9.984 1 96.38 55 THR B C 1
ATOM 1755 O O . THR B 1 55 ? 3.668 -13.617 -9.133 1 96.38 55 THR B O 1
ATOM 1758 N N . HIS B 1 56 ? 2.193 -13.516 -10.805 1 96.44 56 HIS B N 1
ATOM 1759 C CA . HIS B 1 56 ? 1.799 -12.117 -10.656 1 96.44 56 HIS B CA 1
ATOM 1760 C C . HIS B 1 56 ? 0.386 -12 -10.094 1 96.44 56 HIS B C 1
ATOM 1762 O O . HIS B 1 56 ? -0.508 -12.75 -10.484 1 96.44 56 HIS B O 1
ATOM 1768 N N . SER B 1 57 ? 0.24 -11.047 -9.25 1 97.69 57 SER B N 1
ATOM 1769 C CA . SER B 1 57 ? -1.086 -10.844 -8.68 1 97.69 57 SER B CA 1
ATOM 1770 C C . SER B 1 57 ? -1.312 -9.375 -8.32 1 97.69 57 SER B C 1
ATOM 1772 O O . SER B 1 57 ? -0.389 -8.695 -7.871 1 97.69 57 SER B O 1
ATOM 1774 N N . LEU B 1 58 ? -2.504 -8.891 -8.531 1 98.12 58 LEU B N 1
ATOM 1775 C CA . LEU B 1 58 ? -2.928 -7.527 -8.234 1 98.12 58 LEU B CA 1
ATOM 1776 C C . LEU B 1 58 ? -4.191 -7.52 -7.383 1 98.12 58 LEU B C 1
ATOM 1778 O O . LEU B 1 58 ? -5.172 -8.195 -7.711 1 98.12 58 LEU B O 1
ATOM 1782 N N . PHE B 1 59 ? -4.176 -6.711 -6.352 1 98.5 59 PHE B N 1
ATOM 1783 C CA . PHE B 1 59 ? -5.297 -6.715 -5.422 1 98.5 59 PHE B CA 1
ATOM 1784 C C . PHE B 1 59 ? -5.676 -5.293 -5.027 1 98.5 59 PHE B C 1
ATOM 1786 O O . PHE B 1 59 ? -4.809 -4.43 -4.891 1 98.5 59 PHE B O 1
ATOM 1793 N N . GLY B 1 60 ? -7.012 -5.117 -4.879 1 98.31 60 GLY B N 1
ATOM 1794 C CA . GLY B 1 60 ? -7.453 -4.047 -4 1 98.31 60 GLY B CA 1
ATOM 1795 C C . GLY B 1 60 ? -7.199 -4.34 -2.533 1 98.31 60 GLY B C 1
ATOM 1796 O O . GLY B 1 60 ? -7.664 -5.355 -2.008 1 98.31 60 GLY B O 1
ATOM 1797 N N . TRP B 1 61 ? -6.547 -3.475 -1.898 1 97.81 61 TRP B N 1
ATOM 1798 C CA . TRP B 1 61 ? -6.02 -3.729 -0.561 1 97.81 61 TRP B CA 1
ATOM 1799 C C . TRP B 1 61 ? -6.941 -3.152 0.506 1 97.81 61 TRP B C 1
ATOM 1801 O O . TRP B 1 61 ? -7.742 -2.256 0.226 1 97.81 61 TRP B O 1
ATOM 1811 N N . ASN B 1 62 ? -6.852 -3.713 1.689 1 97.25 62 ASN B N 1
ATOM 1812 C CA . ASN B 1 62 ? -7.621 -3.154 2.797 1 97.25 62 ASN B CA 1
ATOM 1813 C C . ASN B 1 62 ? -6.73 -2.383 3.766 1 97.25 62 ASN B C 1
ATOM 1815 O O . ASN B 1 62 ? -5.512 -2.328 3.586 1 97.25 62 ASN B O 1
ATOM 1819 N N . LEU B 1 63 ? -7.297 -1.772 4.77 1 97.31 63 LEU B N 1
ATOM 1820 C CA . LEU B 1 63 ? -6.59 -0.867 5.668 1 97.31 63 LEU B CA 1
ATOM 1821 C C . LEU B 1 63 ? -5.836 -1.645 6.742 1 97.31 63 LEU B C 1
ATOM 1823 O O . LEU B 1 63 ? -4.93 -1.108 7.379 1 97.31 63 LEU B O 1
ATOM 1827 N N . GLU B 1 64 ? -6.156 -2.889 6.93 1 97 64 GLU B N 1
ATOM 1828 C CA . GLU B 1 64 ? -5.723 -3.627 8.109 1 97 64 GLU B CA 1
ATOM 1829 C C . GLU B 1 64 ? -4.605 -4.613 7.766 1 97 64 GLU B C 1
ATOM 1831 O O . GLU B 1 64 ? -3.934 -5.133 8.656 1 97 64 GLU B O 1
ATOM 1836 N N . SER B 1 65 ? -4.465 -4.812 6.566 1 96.56 65 SER B N 1
ATOM 1837 C CA . SER B 1 65 ? -3.502 -5.832 6.156 1 96.56 65 SER B CA 1
ATOM 1838 C C . SER B 1 65 ? -2.121 -5.227 5.93 1 96.56 65 SER B C 1
ATOM 1840 O O . SER B 1 65 ? -2.002 -4.09 5.473 1 96.56 65 SER B O 1
ATOM 1842 N N . CYS B 1 66 ? -1.079 -6.008 6.258 1 97.06 66 CYS B N 1
ATOM 1843 C CA . CYS B 1 66 ? 0.275 -5.637 5.859 1 97.06 66 CYS B CA 1
ATOM 1844 C C . CYS B 1 66 ? 0.8 -6.574 4.777 1 97.06 66 CYS B C 1
ATOM 1846 O O . CYS B 1 66 ? 0.362 -7.723 4.676 1 97.06 66 CYS B O 1
ATOM 1848 N N . VAL B 1 67 ? 1.719 -6.156 4.051 1 97.88 67 VAL B N 1
ATOM 1849 C CA . VAL B 1 67 ? 2.158 -6.832 2.832 1 97.88 67 VAL B CA 1
ATOM 1850 C C . VAL B 1 67 ? 2.816 -8.164 3.186 1 97.88 67 VAL B C 1
ATOM 1852 O O . VAL B 1 67 ? 2.512 -9.195 2.582 1 97.88 67 VAL B O 1
ATOM 1855 N N . GLN B 1 68 ? 3.623 -8.148 4.18 1 97.75 68 GLN B N 1
ATOM 1856 C CA . GLN B 1 68 ? 4.363 -9.359 4.535 1 97.75 68 GLN B CA 1
ATOM 1857 C C . GLN B 1 68 ? 3.414 -10.492 4.902 1 97.75 68 GLN B C 1
ATOM 1859 O O . GLN B 1 68 ? 3.555 -11.617 4.402 1 97.75 68 GLN B O 1
ATOM 1864 N N . ASP B 1 69 ? 2.467 -10.211 5.727 1 97.25 69 ASP B N 1
ATOM 1865 C CA . ASP B 1 69 ? 1.521 -11.219 6.188 1 97.25 69 ASP B CA 1
ATOM 1866 C C . ASP B 1 69 ? 0.718 -11.797 5.023 1 97.25 69 ASP B C 1
ATOM 1868 O O . ASP B 1 69 ? 0.463 -13 4.973 1 97.25 69 ASP B O 1
ATOM 1872 N N . VAL B 1 70 ? 0.338 -10.953 4.195 1 97.88 70 VAL B N 1
ATOM 1873 C CA . VAL B 1 70 ? -0.503 -11.367 3.074 1 97.88 70 VAL B CA 1
ATOM 1874 C C . VAL B 1 70 ? 0.293 -12.266 2.133 1 97.88 70 VAL B C 1
ATOM 1876 O O . VAL B 1 70 ? -0.19 -13.32 1.715 1 97.88 70 VAL B O 1
ATOM 1879 N N . VAL B 1 71 ? 1.528 -11.891 1.811 1 97.75 71 VAL B N 1
ATOM 1880 C CA . VAL B 1 71 ? 2.369 -12.703 0.935 1 97.75 71 VAL B CA 1
ATOM 1881 C C . VAL B 1 71 ? 2.582 -14.078 1.553 1 97.75 71 VAL B C 1
ATOM 1883 O O . VAL B 1 71 ? 2.486 -15.094 0.864 1 97.75 71 VAL B O 1
ATOM 1886 N N . ASP B 1 72 ? 2.832 -14.102 2.816 1 97.94 72 ASP B N 1
ATOM 1887 C CA . ASP B 1 72 ? 3.037 -15.367 3.512 1 97.94 72 ASP B CA 1
ATOM 1888 C C . ASP B 1 72 ? 1.789 -16.234 3.436 1 97.94 72 ASP B C 1
ATOM 1890 O O . ASP B 1 72 ? 1.883 -17.438 3.186 1 97.94 72 ASP B O 1
ATOM 1894 N N . ALA B 1 73 ? 0.707 -15.641 3.648 1 98.38 73 ALA B N 1
ATOM 1895 C CA . ALA B 1 73 ? -0.555 -16.375 3.576 1 98.38 73 ALA B CA 1
ATOM 1896 C C . ALA B 1 73 ? -0.799 -16.906 2.166 1 98.38 73 ALA B C 1
ATOM 1898 O O . ALA B 1 73 ? -1.218 -18.047 1.993 1 98.38 73 ALA B O 1
ATOM 1899 N N . PHE B 1 74 ? -0.596 -16.094 1.158 1 98.69 74 PHE B N 1
ATOM 1900 C CA . PHE B 1 74 ? -0.775 -16.5 -0.231 1 98.69 74 PHE B CA 1
ATOM 1901 C C . PHE B 1 74 ? 0.119 -17.688 -0.565 1 98.69 74 PHE B C 1
ATOM 1903 O O . PHE B 1 74 ? -0.339 -18.672 -1.154 1 98.69 74 PHE B O 1
ATOM 1910 N N . LYS B 1 75 ? 1.37 -17.578 -0.198 1 98.12 75 LYS B N 1
ATOM 1911 C CA . LYS B 1 75 ? 2.326 -18.656 -0.483 1 98.12 75 LYS B CA 1
ATOM 1912 C C . LYS B 1 75 ? 1.944 -19.938 0.238 1 98.12 75 LYS B C 1
ATOM 1914 O O . LYS B 1 75 ? 1.966 -21.016 -0.356 1 98.12 75 LYS B O 1
ATOM 1919 N N . GLN B 1 76 ? 1.566 -19.812 1.435 1 98.44 76 GLN B N 1
ATOM 1920 C CA . GLN B 1 76 ? 1.195 -21 2.217 1 98.44 76 GLN B CA 1
ATOM 1921 C C . GLN B 1 76 ? -0.045 -21.672 1.64 1 98.44 76 GLN B C 1
ATOM 1923 O O . GLN B 1 76 ? -0.044 -22.875 1.4 1 98.44 76 GLN B O 1
ATOM 1928 N N . ARG B 1 77 ? -1.081 -20.891 1.432 1 98.69 77 ARG B N 1
ATOM 1929 C CA . ARG B 1 77 ? -2.35 -21.453 0.971 1 98.69 77 ARG B CA 1
ATOM 1930 C C . ARG B 1 77 ? -2.221 -22.016 -0.438 1 98.69 77 ARG B C 1
ATOM 1932 O O . ARG B 1 77 ? -2.857 -23.016 -0.771 1 98.69 77 ARG B O 1
ATOM 1939 N N . SER B 1 78 ? -1.491 -21.359 -1.27 1 98.56 78 SER B N 1
ATOM 1940 C CA . SER B 1 78 ? -1.312 -21.859 -2.627 1 98.56 78 SER B CA 1
ATOM 1941 C C . SER B 1 78 ? -0.482 -23.141 -2.637 1 98.56 78 SER B C 1
ATOM 1943 O O . SER B 1 78 ? -0.708 -24.031 -3.463 1 98.56 78 SER B O 1
ATOM 1945 N N . LEU B 1 79 ? 0.486 -23.234 -1.73 1 98.56 79 LEU B N 1
ATOM 1946 C CA . LEU B 1 79 ? 1.229 -24.484 -1.589 1 98.56 79 LEU B CA 1
ATOM 1947 C C . LEU B 1 79 ? 0.302 -25.625 -1.199 1 98.56 79 LEU B C 1
ATOM 1949 O O . LEU B 1 79 ? 0.4 -26.719 -1.749 1 98.56 79 LEU B O 1
ATOM 1953 N N . GLU B 1 80 ? -0.566 -25.375 -0.292 1 98.62 80 GLU B N 1
ATOM 1954 C CA . GLU B 1 80 ? -1.54 -26.375 0.132 1 98.62 80 GLU B CA 1
ATOM 1955 C C . GLU B 1 80 ? -2.422 -26.812 -1.033 1 98.62 80 GLU B C 1
ATOM 1957 O O . GLU B 1 80 ? -2.674 -28.016 -1.215 1 98.62 80 GLU B O 1
ATOM 1962 N N . ALA B 1 81 ? -2.881 -25.906 -1.784 1 98.69 81 ALA B N 1
ATOM 1963 C CA . ALA B 1 81 ? -3.721 -26.203 -2.941 1 98.69 81 ALA B CA 1
ATOM 1964 C C . ALA B 1 81 ? -2.961 -27.047 -3.965 1 98.69 81 ALA B C 1
ATOM 1966 O O . ALA B 1 81 ? -3.514 -28 -4.535 1 98.69 81 ALA B O 1
ATOM 1967 N N . TRP B 1 82 ? -1.735 -26.656 -4.203 1 98.5 82 TRP B N 1
ATOM 1968 C CA . TRP B 1 82 ? -0.889 -27.422 -5.109 1 98.5 82 TRP B CA 1
ATOM 1969 C C . TRP B 1 82 ? -0.785 -28.875 -4.656 1 98.5 82 TRP B C 1
ATOM 1971 O O . TRP B 1 82 ? -0.944 -29.797 -5.461 1 98.5 82 TRP B O 1
ATOM 1981 N N . GLU B 1 83 ? -0.539 -29.094 -3.432 1 98.19 83 GLU B N 1
ATOM 1982 C CA . GLU B 1 83 ? -0.354 -30.422 -2.869 1 98.19 83 GLU B CA 1
ATOM 1983 C C . GLU B 1 83 ? -1.63 -31.25 -2.984 1 98.19 83 GLU B C 1
ATOM 1985 O O . GLU B 1 83 ? -1.57 -32.469 -3.18 1 98.19 83 GLU B O 1
ATOM 1990 N N . GLU B 1 84 ? -2.725 -30.625 -2.816 1 98.19 84 GLU B N 1
ATOM 1991 C CA . GLU B 1 84 ? -4 -31.312 -2.975 1 98.19 84 GLU B CA 1
ATOM 1992 C C . GLU B 1 84 ? -4.148 -31.891 -4.383 1 98.19 84 GLU B C 1
ATOM 1994 O O . GLU B 1 84 ? -4.66 -33 -4.555 1 98.19 84 GLU B O 1
ATOM 1999 N N . VAL B 1 85 ? -3.756 -31.156 -5.371 1 97.94 85 VAL B N 1
ATOM 2000 C CA . VAL B 1 85 ? -3.816 -31.609 -6.75 1 97.94 85 VAL B CA 1
ATOM 2001 C C . VAL B 1 85 ? -2.771 -32.719 -6.977 1 97.94 85 VAL B C 1
ATOM 2003 O O . VAL B 1 85 ? -3.057 -33.719 -7.609 1 97.94 85 VAL B O 1
ATOM 2006 N N . ARG B 1 86 ? -1.582 -32.469 -6.469 1 97.25 86 ARG B N 1
ATOM 2007 C CA . ARG B 1 86 ? -0.479 -33.406 -6.629 1 97.25 86 ARG B CA 1
ATOM 2008 C C . ARG B 1 86 ? -0.826 -34.781 -6.023 1 97.25 86 ARG B C 1
ATOM 2010 O O . ARG B 1 86 ? -0.384 -35.812 -6.523 1 97.25 86 ARG B O 1
ATOM 2017 N N . ALA B 1 87 ? -1.579 -34.781 -4.938 1 97.12 87 ALA B N 1
ATOM 2018 C CA . ALA B 1 87 ? -1.978 -36.031 -4.258 1 97.12 87 ALA B CA 1
ATOM 2019 C C . ALA B 1 87 ? -2.779 -36.938 -5.191 1 97.12 87 ALA B C 1
ATOM 2021 O O . ALA B 1 87 ? -2.795 -38.156 -5.02 1 97.12 87 ALA B O 1
ATOM 2022 N N . LYS B 1 88 ? -3.375 -36.344 -6.191 1 96.31 88 LYS B N 1
ATOM 2023 C CA . LYS B 1 88 ? -4.203 -37.094 -7.141 1 96.31 88 LYS B CA 1
ATOM 2024 C C . LYS B 1 88 ? -3.453 -37.344 -8.445 1 96.31 88 LYS B C 1
ATOM 2026 O O . LYS B 1 88 ? -3.971 -38 -9.352 1 96.31 88 LYS B O 1
ATOM 2031 N N . ASN B 1 89 ? -2.346 -36.75 -8.547 1 94.38 89 ASN B N 1
ATOM 2032 C CA . ASN B 1 89 ? -1.511 -36.844 -9.742 1 94.38 89 ASN B CA 1
ATOM 2033 C C . ASN B 1 89 ? -0.035 -37 -9.375 1 94.38 89 ASN B C 1
ATOM 2035 O O . ASN B 1 89 ? 0.677 -36 -9.258 1 94.38 89 ASN B O 1
ATOM 2039 N N . ASP B 1 90 ? 0.463 -38.125 -9.391 1 91.06 90 ASP B N 1
ATOM 2040 C CA . ASP B 1 90 ? 1.801 -38.438 -8.898 1 91.06 90 ASP B CA 1
ATOM 2041 C C . ASP B 1 90 ? 2.873 -37.906 -9.844 1 91.06 90 ASP B C 1
ATOM 2043 O O . ASP B 1 90 ? 4.047 -37.812 -9.469 1 91.06 90 ASP B O 1
ATOM 2047 N N . SER B 1 91 ? 2.609 -37.594 -11.031 1 94.12 91 SER B N 1
ATOM 2048 C CA . SER B 1 91 ? 3.594 -37.094 -11.992 1 94.12 91 SER B CA 1
ATOM 2049 C C . SER B 1 91 ? 3.908 -35.625 -11.773 1 94.12 91 SER B C 1
ATOM 2051 O O . SER B 1 91 ? 4.875 -35.094 -12.328 1 94.12 91 SER B O 1
ATOM 2053 N N . MET B 1 92 ? 3.148 -35 -10.938 1 95.19 92 MET B N 1
ATOM 2054 C CA . MET B 1 92 ? 3.355 -33.594 -10.672 1 95.19 92 MET B CA 1
ATOM 2055 C C . MET B 1 92 ? 4.543 -33.375 -9.742 1 95.19 92 MET B C 1
ATOM 2057 O O . MET B 1 92 ? 4.688 -34.094 -8.742 1 95.19 92 MET B O 1
ATOM 2061 N N . PRO B 1 93 ? 5.309 -32.438 -10.047 1 96.44 93 PRO B N 1
ATOM 2062 C CA . PRO B 1 93 ? 6.449 -32.156 -9.172 1 96.44 93 PRO B CA 1
ATOM 2063 C C . PRO B 1 93 ? 6.043 -31.453 -7.875 1 96.44 93 PRO B C 1
ATOM 2065 O O . PRO B 1 93 ? 4.914 -30.969 -7.762 1 96.44 93 PRO B O 1
ATOM 2068 N N . THR B 1 94 ? 6.996 -31.5 -6.977 1 96.62 94 THR B N 1
ATOM 2069 C CA . THR B 1 94 ? 6.801 -30.734 -5.758 1 96.62 94 THR B CA 1
ATOM 2070 C C . THR B 1 94 ? 7.008 -29.25 -6.02 1 96.62 94 THR B C 1
ATOM 2072 O O . THR B 1 94 ? 7.875 -28.859 -6.805 1 96.62 94 THR B O 1
ATOM 2075 N N . LEU B 1 95 ? 6.211 -28.453 -5.316 1 97.81 95 LEU B N 1
ATOM 2076 C CA . LEU B 1 95 ? 6.34 -27 -5.445 1 97.81 95 LEU B CA 1
ATOM 2077 C C . LEU B 1 95 ? 6.973 -26.406 -4.195 1 97.81 95 LEU B C 1
ATOM 2079 O O . LEU B 1 95 ? 6.59 -26.75 -3.074 1 97.81 95 LEU B O 1
ATOM 2083 N N . GLU B 1 96 ? 7.914 -25.594 -4.387 1 97.62 96 GLU B N 1
ATOM 2084 C CA . GLU B 1 96 ? 8.5 -24.734 -3.363 1 97.62 96 GLU B CA 1
ATOM 2085 C C . GLU B 1 96 ? 8.641 -23.297 -3.855 1 97.62 96 GLU B C 1
ATOM 2087 O O . GLU B 1 96 ? 9.172 -23.062 -4.941 1 97.62 96 GLU B O 1
ATOM 2092 N N . TRP B 1 97 ? 8.164 -22.469 -3.027 1 97.5 97 TRP B N 1
ATOM 2093 C CA . TRP B 1 97 ? 8.312 -21.047 -3.383 1 97.5 97 TRP B CA 1
ATOM 2094 C C . TRP B 1 97 ? 9.672 -20.516 -2.938 1 97.5 97 TRP B C 1
ATOM 2096 O O . TRP B 1 97 ? 10.18 -20.906 -1.882 1 97.5 97 TRP B O 1
ATOM 2106 N N . GLN B 1 98 ? 10.18 -19.578 -3.691 1 96.06 98 GLN B N 1
ATOM 2107 C CA . GLN B 1 98 ? 11.281 -18.766 -3.203 1 96.06 98 GLN B CA 1
ATOM 2108 C C . GLN B 1 98 ? 10.859 -17.938 -1.995 1 96.06 98 GLN B C 1
ATOM 2110 O O . GLN B 1 98 ? 9.711 -17.516 -1.896 1 96.06 98 GLN B O 1
ATOM 2115 N N . ALA B 1 99 ? 11.805 -17.641 -1.157 1 95.19 99 ALA B N 1
ATOM 2116 C CA . ALA B 1 99 ? 11.516 -16.828 0.023 1 95.19 99 ALA B CA 1
ATOM 2117 C C . ALA B 1 99 ? 11.18 -15.391 -0.367 1 95.19 99 ALA B C 1
ATOM 2119 O O . ALA B 1 99 ? 10.227 -14.805 0.15 1 95.19 99 ALA B O 1
ATOM 2120 N N . GLY B 1 100 ? 12.016 -14.883 -1.212 1 95.69 100 GLY B N 1
ATOM 2121 C CA . GLY B 1 100 ? 11.883 -13.492 -1.608 1 95.69 100 GLY B CA 1
ATOM 2122 C C . GLY B 1 100 ? 10.664 -13.234 -2.473 1 95.69 100 GLY B C 1
ATOM 2123 O O . GLY B 1 100 ? 10.047 -14.172 -2.98 1 95.69 100 GLY B O 1
ATOM 2124 N N . PHE B 1 101 ? 10.242 -12.008 -2.602 1 96.56 101 PHE B N 1
ATOM 2125 C CA . PHE B 1 101 ? 9.125 -11.562 -3.432 1 96.56 101 PHE B CA 1
ATOM 2126 C C . PHE B 1 101 ? 9.266 -10.086 -3.771 1 96.56 101 PHE B C 1
ATOM 2128 O O . PHE B 1 101 ? 10.133 -9.391 -3.229 1 96.56 101 PHE B O 1
ATOM 2135 N N . SER B 1 102 ? 8.508 -9.664 -4.664 1 96.94 102 SER B N 1
ATOM 2136 C CA . SER B 1 102 ? 8.438 -8.242 -5.004 1 96.94 102 SER B CA 1
ATOM 2137 C C . SER B 1 102 ? 7.043 -7.684 -4.746 1 96.94 102 SER B C 1
ATOM 2139 O O . SER B 1 102 ? 6.043 -8.391 -4.898 1 96.94 102 SER B O 1
ATOM 2141 N N . ALA B 1 103 ? 7.062 -6.445 -4.328 1 97.88 103 ALA B N 1
ATOM 2142 C CA . ALA B 1 103 ? 5.805 -5.754 -4.047 1 97.88 103 ALA B CA 1
ATOM 2143 C C . ALA B 1 103 ? 5.848 -4.316 -4.551 1 97.88 103 ALA B C 1
ATOM 2145 O O . ALA B 1 103 ? 6.82 -3.596 -4.316 1 97.88 103 ALA B O 1
ATOM 2146 N N . PHE B 1 104 ? 4.773 -3.904 -5.211 1 97.5 104 PHE B N 1
ATOM 2147 C CA . PHE B 1 104 ? 4.676 -2.564 -5.777 1 97.5 104 PHE B CA 1
ATOM 2148 C C . PHE B 1 104 ? 3.285 -1.98 -5.555 1 97.5 104 PHE B C 1
ATOM 2150 O O . PHE B 1 104 ? 2.281 -2.67 -5.738 1 97.5 104 PHE B O 1
ATOM 2157 N N . THR B 1 105 ? 3.246 -0.815 -5.145 1 97.75 105 THR B N 1
ATOM 2158 C CA . THR B 1 105 ? 1.961 -0.125 -5.137 1 97.75 105 THR B CA 1
ATOM 2159 C C . THR B 1 105 ? 1.704 0.557 -6.477 1 97.75 105 THR B C 1
ATOM 2161 O O . THR B 1 105 ? 2.645 0.965 -7.16 1 97.75 105 THR B O 1
ATOM 2164 N N . ILE B 1 106 ? 0.473 0.643 -6.832 1 96 106 ILE B N 1
ATOM 2165 C CA . ILE B 1 106 ? 0.078 1.378 -8.031 1 96 106 ILE B CA 1
ATOM 2166 C C . ILE B 1 106 ? -1.131 2.258 -7.719 1 96 106 ILE B C 1
ATOM 2168 O O . ILE B 1 106 ? -1.812 2.055 -6.711 1 96 106 ILE B O 1
ATOM 2172 N N . SER B 1 107 ? -1.298 3.213 -8.586 1 94.81 107 SER B N 1
ATOM 2173 C CA . SER B 1 107 ? -2.48 4.059 -8.477 1 94.81 107 SER B CA 1
ATOM 2174 C C . SER B 1 107 ? -3.674 3.439 -9.195 1 94.81 107 SER B C 1
ATOM 2176 O O . SER B 1 107 ? -3.506 2.551 -10.031 1 94.81 107 SER B O 1
ATOM 2178 N N . ARG B 1 108 ? -4.75 3.961 -8.891 1 94.5 108 ARG B N 1
ATOM 2179 C CA . ARG B 1 108 ? -5.988 3.48 -9.492 1 94.5 108 ARG B CA 1
ATOM 2180 C C . ARG B 1 108 ? -5.926 3.566 -11.016 1 94.5 108 ARG B C 1
ATOM 2182 O O . ARG B 1 108 ? -6.383 2.66 -11.711 1 94.5 108 ARG B O 1
ATOM 2189 N N . GLY B 1 109 ? -5.328 4.59 -11.477 1 92.31 109 GLY B N 1
ATOM 2190 C CA . GLY B 1 109 ? -5.266 4.816 -12.914 1 92.31 109 GLY B CA 1
ATOM 2191 C C . GLY B 1 109 ? -4.422 3.789 -13.641 1 92.31 109 GLY B C 1
ATOM 2192 O O . GLY B 1 109 ? -4.484 3.686 -14.875 1 92.31 109 GLY B O 1
ATOM 2193 N N . GLN B 1 110 ? -3.697 3.02 -12.938 1 95.06 110 GLN B N 1
ATOM 2194 C CA . GLN B 1 110 ? -2.781 2.064 -13.547 1 95.06 110 GLN B CA 1
ATOM 2195 C C . GLN B 1 110 ? -3.344 0.647 -13.492 1 95.06 110 GLN B C 1
ATOM 2197 O O . GLN B 1 110 ? -2.711 -0.299 -13.961 1 95.06 110 GLN B O 1
ATOM 2202 N N . ILE B 1 111 ? -4.492 0.478 -12.992 1 95.5 111 ILE B N 1
ATOM 2203 C CA . ILE B 1 111 ? -5.062 -0.844 -12.758 1 95.5 111 ILE B CA 1
ATOM 2204 C C . ILE B 1 111 ? -5.211 -1.584 -14.086 1 95.5 111 ILE B C 1
ATOM 2206 O O . ILE B 1 111 ? -4.73 -2.711 -14.234 1 95.5 111 ILE B O 1
ATOM 2210 N N . GLU B 1 112 ? -5.852 -0.972 -15.008 1 95.69 112 GLU B N 1
ATOM 2211 C CA . GLU B 1 112 ? -6.16 -1.649 -16.266 1 95.69 112 GLU B CA 1
ATOM 2212 C C . GLU B 1 112 ? -4.891 -2.061 -17 1 95.69 112 GLU B C 1
ATOM 2214 O O . GLU B 1 112 ? -4.785 -3.186 -17.484 1 95.69 112 GLU B O 1
ATOM 2219 N N . ARG B 1 113 ? -3.953 -1.178 -17.078 1 94.25 113 ARG B N 1
ATOM 2220 C CA . ARG B 1 113 ? -2.691 -1.492 -17.75 1 94.25 113 ARG B CA 1
ATOM 2221 C C . ARG B 1 113 ? -1.974 -2.639 -17.047 1 94.25 113 ARG B C 1
ATOM 2223 O O . ARG B 1 113 ? -1.429 -3.531 -17.688 1 94.25 113 ARG B O 1
ATOM 2230 N N . THR B 1 114 ? -1.932 -2.592 -15.75 1 95 114 THR B N 1
ATOM 2231 C CA . THR B 1 114 ? -1.271 -3.639 -14.984 1 95 114 THR B CA 1
ATOM 2232 C C . THR B 1 114 ? -1.979 -4.977 -15.164 1 95 114 THR B C 1
ATOM 2234 O O . THR B 1 114 ? -1.328 -6.016 -15.312 1 95 114 THR B O 1
ATOM 2237 N N . LYS B 1 115 ? -3.234 -4.949 -15.172 1 94.75 115 LYS B N 1
ATOM 2238 C CA . LYS B 1 115 ? -4.023 -6.152 -15.414 1 94.75 115 LYS B CA 1
ATOM 2239 C C . LYS B 1 115 ? -3.652 -6.793 -16.75 1 94.75 115 LYS B C 1
ATOM 2241 O O . LYS B 1 115 ? -3.469 -8.008 -16.828 1 94.75 115 LYS B O 1
ATOM 2246 N N . GLN B 1 116 ? -3.654 -6.027 -17.75 1 92.06 116 GLN B N 1
ATOM 2247 C CA . GLN B 1 116 ? -3.303 -6.52 -19.078 1 92.06 116 GLN B CA 1
ATOM 2248 C C . GLN B 1 116 ? -1.893 -7.105 -19.094 1 92.06 116 GLN B C 1
ATOM 2250 O O . GLN B 1 116 ? -1.648 -8.133 -19.719 1 92.06 116 GLN B O 1
ATOM 2255 N N . TYR B 1 117 ? -1.053 -6.379 -18.469 1 90.75 117 TYR B N 1
ATOM 2256 C CA . TYR B 1 117 ? 0.321 -6.852 -18.328 1 90.75 117 TYR B CA 1
ATOM 2257 C C . TYR B 1 117 ? 0.364 -8.234 -17.703 1 90.75 117 TYR B C 1
ATOM 2259 O O . TYR B 1 117 ? 1.042 -9.133 -18.203 1 90.75 117 TYR B O 1
ATOM 2267 N N . ILE B 1 118 ? -0.358 -8.461 -16.641 1 93.19 118 ILE B N 1
ATOM 2268 C CA . ILE B 1 118 ? -0.375 -9.719 -15.898 1 93.19 118 ILE B CA 1
ATOM 2269 C C . ILE B 1 118 ? -1.035 -10.805 -16.75 1 93.19 118 ILE B C 1
ATOM 2271 O O . ILE B 1 118 ? -0.547 -11.938 -16.797 1 93.19 118 ILE B O 1
ATOM 2275 N N . ALA B 1 119 ? -2.045 -10.469 -17.438 1 90.12 119 ALA B N 1
ATOM 2276 C CA . ALA B 1 119 ? -2.811 -11.43 -18.234 1 90.12 119 ALA B CA 1
ATOM 2277 C C . ALA B 1 119 ? -1.981 -11.961 -19.391 1 90.12 119 ALA B C 1
ATOM 2279 O O . ALA B 1 119 ? -2.162 -13.102 -19.828 1 90.12 119 ALA B O 1
ATOM 2280 N N . HIS B 1 120 ? -1.005 -11.227 -19.875 1 85.69 120 HIS B N 1
ATOM 2281 C CA . HIS B 1 120 ? -0.27 -11.617 -21.078 1 85.69 120 HIS B CA 1
ATOM 2282 C C . HIS B 1 120 ? 1.151 -12.047 -20.734 1 85.69 120 HIS B C 1
ATOM 2284 O O . HIS B 1 120 ? 2.043 -12 -21.594 1 85.69 120 HIS B O 1
ATOM 2290 N N . GLN B 1 121 ? 1.373 -12.352 -19.641 1 78.25 121 GLN B N 1
ATOM 2291 C CA . GLN B 1 121 ? 2.707 -12.695 -19.156 1 78.25 121 GLN B CA 1
ATOM 2292 C C . GLN B 1 121 ? 3.256 -13.922 -19.891 1 78.25 121 GLN B C 1
ATOM 2294 O O . GLN B 1 121 ? 4.438 -13.961 -20.234 1 78.25 121 GLN B O 1
ATOM 2299 N N . LYS B 1 122 ? 2.521 -14.953 -20.203 1 69 122 LYS B N 1
ATOM 2300 C CA . LYS B 1 122 ? 3.02 -16.156 -20.891 1 69 122 LYS B CA 1
ATOM 2301 C C . LYS B 1 122 ? 3.475 -15.828 -22.312 1 69 122 LYS B C 1
ATOM 2303 O O . LYS B 1 122 ? 4.473 -16.375 -22.781 1 69 122 LYS B O 1
ATOM 2308 N N . ASP B 1 123 ? 2.789 -15.039 -22.906 1 63.34 123 ASP B N 1
ATOM 2309 C CA . ASP B 1 123 ? 3.135 -14.648 -24.266 1 63.34 123 ASP B CA 1
ATOM 2310 C C . ASP B 1 123 ? 4.426 -13.828 -24.297 1 63.34 123 ASP B C 1
ATOM 2312 O O . ASP B 1 123 ? 5.207 -13.93 -25.25 1 63.34 123 ASP B O 1
ATOM 2316 N N . HIS B 1 124 ? 4.605 -13.055 -23.344 1 56.34 124 HIS B N 1
ATOM 2317 C CA . HIS B 1 124 ? 5.793 -12.219 -23.234 1 56.34 124 HIS B CA 1
ATOM 2318 C C . HIS B 1 124 ? 7.055 -13.055 -23.078 1 56.34 124 HIS B C 1
ATOM 2320 O O . HIS B 1 124 ? 8.102 -12.734 -23.641 1 56.34 124 HIS B O 1
ATOM 2326 N N . HIS B 1 125 ? 6.973 -14.039 -22.359 1 55.72 125 HIS B N 1
ATOM 2327 C CA . HIS B 1 125 ? 8.156 -14.859 -22.141 1 55.72 125 HIS B CA 1
ATOM 2328 C C . HIS B 1 125 ? 8.398 -15.805 -23.312 1 55.72 125 HIS B C 1
ATOM 2330 O O . HIS B 1 125 ? 9.508 -16.328 -23.484 1 55.72 125 HIS B O 1
ATOM 2336 N N . ARG B 1 126 ? 7.383 -16.188 -24.125 1 50.34 126 ARG B N 1
ATOM 2337 C CA . ARG B 1 126 ? 7.668 -17.016 -25.297 1 50.34 126 ARG B CA 1
ATOM 2338 C C . ARG B 1 126 ? 8.711 -16.344 -26.203 1 50.34 126 ARG B C 1
ATOM 2340 O O . ARG B 1 126 ? 9.523 -17.016 -26.828 1 50.34 126 ARG B O 1
ATOM 2347 N N . ASN B 1 127 ? 8.492 -15.055 -26.422 1 47.44 127 ASN B N 1
ATOM 2348 C CA . ASN B 1 127 ? 9.406 -14.422 -27.375 1 47.44 127 ASN B CA 1
ATOM 2349 C C . ASN B 1 127 ? 10.789 -14.203 -26.766 1 47.44 127 ASN B C 1
ATOM 2351 O O . ASN B 1 127 ? 11.609 -13.477 -27.312 1 47.44 127 ASN B O 1
ATOM 2355 N N . GLY B 1 128 ? 11.25 -14.953 -25.922 1 45.12 128 GLY B N 1
ATOM 2356 C CA . GLY B 1 128 ? 12.594 -14.938 -25.359 1 45.12 128 GLY B CA 1
ATOM 2357 C C . GLY B 1 128 ? 12.82 -13.789 -24.391 1 45.12 128 GLY B C 1
ATOM 2358 O O . GLY B 1 128 ? 13.945 -13.57 -23.938 1 45.12 128 GLY B O 1
ATOM 2359 N N . ASN B 1 129 ? 12.188 -12.656 -24.719 1 42.91 129 ASN B N 1
ATOM 2360 C CA . ASN B 1 129 ? 12.508 -11.492 -23.906 1 42.91 129 ASN B CA 1
ATOM 2361 C C . ASN B 1 129 ? 12.086 -11.688 -22.453 1 42.91 129 ASN B C 1
ATOM 2363 O O . ASN B 1 129 ? 10.898 -11.852 -22.172 1 42.91 129 ASN B O 1
ATOM 2367 N N . THR B 1 130 ? 12.93 -12.43 -21.781 1 41.22 130 THR B N 1
ATOM 2368 C CA . THR B 1 130 ? 12.766 -12.875 -20.406 1 41.22 130 THR B CA 1
ATOM 2369 C C . THR B 1 130 ? 12.023 -11.836 -19.578 1 41.22 130 THR B C 1
ATOM 2371 O O . THR B 1 130 ? 11 -12.133 -18.969 1 41.22 130 THR B O 1
ATOM 2374 N N . TRP B 1 131 ? 12.883 -11.289 -18.547 1 44.84 131 TRP B N 1
ATOM 2375 C CA . TRP B 1 131 ? 12.5 -10.461 -17.406 1 44.84 131 TRP B CA 1
ATOM 2376 C C . TRP B 1 131 ? 11.891 -9.141 -17.875 1 44.84 131 TRP B C 1
ATOM 2378 O O . TRP B 1 131 ? 12.531 -8.383 -18.609 1 44.84 131 TRP B O 1
ATOM 2388 N N . SER B 1 132 ? 10.891 -9.109 -18.297 1 46.09 132 SER B N 1
ATOM 2389 C CA . SER B 1 132 ? 10.305 -7.816 -18.641 1 46.09 132 SER B CA 1
ATOM 2390 C C . SER B 1 132 ? 10.789 -6.715 -17.703 1 46.09 132 SER B C 1
ATOM 2392 O O . SER B 1 132 ? 11.297 -7 -16.625 1 46.09 132 SER B O 1
ATOM 2394 N N . HIS B 1 133 ? 11.008 -5.539 -18.234 1 44.38 133 HIS B N 1
ATOM 2395 C CA . HIS B 1 133 ? 11.477 -4.383 -17.484 1 44.38 133 HIS B CA 1
ATOM 2396 C C . HIS B 1 133 ? 10.953 -4.406 -16.047 1 44.38 133 HIS B C 1
ATOM 2398 O O . HIS B 1 133 ? 11.68 -4.07 -15.109 1 44.38 133 HIS B O 1
ATOM 2404 N N . PHE B 1 134 ? 9.742 -4.656 -16.047 1 42.78 134 PHE B N 1
ATOM 2405 C CA . PHE B 1 134 ? 9.172 -4.695 -14.711 1 42.78 134 PHE B CA 1
ATOM 2406 C C . PHE B 1 134 ? 9.836 -5.781 -13.875 1 42.78 134 PHE B C 1
ATOM 2408 O O . PHE B 1 134 ? 10.109 -5.574 -12.688 1 42.78 134 PHE B O 1
ATOM 2415 N N . GLU B 1 135 ? 10.156 -6.887 -14.523 1 47.78 135 GLU B N 1
ATOM 2416 C CA . GLU B 1 135 ? 10.781 -8 -13.82 1 47.78 135 GLU B CA 1
ATOM 2417 C C . GLU B 1 135 ? 12.273 -7.746 -13.602 1 47.78 135 GLU B C 1
ATOM 2419 O O . GLU B 1 135 ? 12.867 -8.25 -12.648 1 47.78 135 GLU B O 1
ATOM 2424 N N . LYS B 1 136 ? 12.898 -7.156 -14.594 1 44.09 136 LYS B N 1
ATOM 2425 C CA . LYS B 1 136 ? 14.297 -6.773 -14.438 1 44.09 136 LYS B CA 1
ATOM 2426 C C . LYS B 1 136 ? 14.5 -5.918 -13.188 1 44.09 136 LYS B C 1
ATOM 2428 O O . LYS B 1 136 ? 15.531 -6.016 -12.523 1 44.09 136 LYS B O 1
ATOM 2433 N N . TRP B 1 137 ? 13.578 -5.008 -13.047 1 40.62 137 TRP B N 1
ATOM 2434 C CA . TRP B 1 137 ? 13.695 -4.195 -11.844 1 40.62 137 TRP B CA 1
ATOM 2435 C C . TRP B 1 137 ? 13.625 -5.066 -10.586 1 40.62 137 TRP B C 1
ATOM 2437 O O . TRP B 1 137 ? 14.367 -4.844 -9.633 1 40.62 137 TRP B O 1
ATOM 2447 N N . CYS B 1 138 ? 12.766 -5.969 -10.578 1 38.81 138 CYS B N 1
ATOM 2448 C CA . CYS B 1 138 ? 12.711 -6.855 -9.422 1 38.81 138 CYS B CA 1
ATOM 2449 C C . CYS B 1 138 ? 1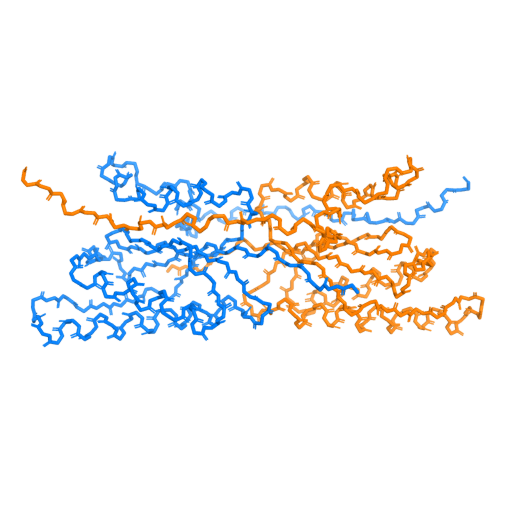3.984 -7.691 -9.312 1 38.81 138 CYS B C 1
ATOM 2451 O O . CYS B 1 138 ? 14.43 -8.008 -8.211 1 38.81 138 CYS B O 1
ATOM 2453 N N . THR B 1 139 ? 14.578 -8.188 -10.414 1 32.09 139 THR B N 1
ATOM 2454 C CA . THR B 1 139 ? 15.797 -8.992 -10.398 1 32.09 139 THR B CA 1
ATOM 2455 C C . THR B 1 139 ? 17.031 -8.109 -10.594 1 32.09 139 THR B C 1
ATOM 2457 O O . THR B 1 139 ? 18.078 -8.586 -11.023 1 32.09 139 THR B O 1
ATOM 2460 N N . LEU B 1 140 ? 17.047 -6.832 -10.82 1 35.53 140 LEU B N 1
ATOM 2461 C CA . LEU B 1 140 ? 18.344 -6.16 -10.859 1 35.53 140 LEU B CA 1
ATOM 2462 C C . LEU B 1 140 ? 19.266 -6.707 -9.781 1 35.53 140 LEU B C 1
ATOM 2464 O O . LEU B 1 140 ? 18.953 -6.625 -8.586 1 35.53 140 LEU B O 1
ATOM 2468 N N . GLU B 1 141 ? 20 -7.629 -10.039 1 33.5 141 GLU B N 1
ATOM 2469 C CA . GLU B 1 141 ? 21.297 -7.992 -9.492 1 33.5 141 GLU B CA 1
ATOM 2470 C C . GLU B 1 141 ? 22.047 -6.762 -9 1 33.5 141 GLU B C 1
ATOM 2472 O O . GLU B 1 141 ? 21.859 -5.66 -9.516 1 33.5 141 GLU B O 1
ATOM 2477 N N . SER B 1 142 ? 22.781 -6.777 -7.797 1 31.25 142 SER B N 1
ATOM 2478 C CA . SER B 1 142 ? 23.859 -6.074 -7.109 1 31.25 142 SER B CA 1
ATOM 2479 C C . SER B 1 142 ? 24.844 -5.461 -8.094 1 31.25 142 SER B C 1
ATOM 2481 O O . SER B 1 142 ? 25.906 -4.977 -7.703 1 31.25 142 SER B O 1
ATOM 2483 N N . GLU B 1 143 ? 24.688 -5.582 -9.359 1 29.66 143 GLU B N 1
ATOM 2484 C CA . GLU B 1 143 ? 25.922 -5.07 -9.953 1 29.66 143 GLU B CA 1
ATOM 2485 C C . GLU B 1 143 ? 25.969 -3.547 -9.883 1 29.66 143 GLU B C 1
ATOM 2487 O O . GLU B 1 143 ? 26.984 -2.941 -10.227 1 29.66 143 GLU B O 1
ATOM 2492 N N . SER B 1 144 ? 24.969 -2.779 -10.227 1 30.2 144 SER B N 1
ATOM 2493 C CA . SER B 1 144 ? 25.406 -1.396 -10.383 1 30.2 144 SER B CA 1
ATOM 2494 C C . SER B 1 144 ? 25.609 -0.718 -9.039 1 30.2 144 SER B C 1
ATOM 2496 O O . SER B 1 144 ? 24.656 -0.551 -8.266 1 30.2 144 SER B O 1
ATOM 2498 N N . GLY B 1 145 ? 26.672 -0.912 -8.211 1 28.73 145 GLY B N 1
ATOM 2499 C CA . GLY B 1 145 ? 27.359 -0.076 -7.242 1 28.73 145 GLY B CA 1
ATOM 2500 C C . GLY B 1 145 ? 27.297 1.401 -7.582 1 28.73 145 GLY B C 1
ATOM 2501 O O . GLY B 1 145 ? 28.141 2.178 -7.137 1 28.73 145 GLY B O 1
ATOM 2502 N N . SER B 1 146 ? 26.641 1.871 -8.688 1 26.94 146 SER B N 1
ATOM 2503 C CA . SER B 1 146 ? 27.031 3.273 -8.789 1 26.94 146 SER B CA 1
ATOM 2504 C C . SER B 1 146 ? 26.484 4.086 -7.617 1 26.94 146 SER B C 1
ATOM 2506 O O . SER B 1 146 ? 25.406 3.791 -7.094 1 26.94 146 SER B O 1
ATOM 2508 N N . GLU B 1 147 ? 27.266 5.148 -7.16 1 26.05 147 GLU B N 1
ATOM 2509 C CA . GLU B 1 147 ? 27.297 6.156 -6.105 1 26.05 147 GLU B CA 1
ATOM 2510 C C . GLU B 1 147 ? 26.047 7.023 -6.129 1 26.05 147 GLU B C 1
ATOM 2512 O O . GLU B 1 147 ? 25.797 7.742 -7.098 1 26.05 147 GLU B O 1
ATOM 2517 N N . SER B 1 148 ? 24.969 6.586 -5.777 1 26.41 148 SER B N 1
ATOM 2518 C CA . SER B 1 148 ? 23.812 7.469 -5.598 1 26.41 148 SER B CA 1
ATOM 2519 C C . SER B 1 148 ? 24.172 8.672 -4.73 1 26.41 148 SER B C 1
ATOM 2521 O O . SER B 1 148 ? 24.578 8.516 -3.578 1 26.41 148 SER B O 1
ATOM 2523 N N . GLU B 1 149 ? 24.594 9.781 -5.414 1 25.56 149 GLU B N 1
ATOM 2524 C CA . GLU B 1 149 ? 24.781 11.07 -4.746 1 25.56 149 GLU B CA 1
ATOM 2525 C C . GLU B 1 149 ? 23.531 11.477 -3.979 1 25.56 149 GLU B C 1
ATOM 2527 O O . GLU B 1 149 ? 22.422 11.375 -4.496 1 25.56 149 GLU B O 1
ATOM 2532 N N . SER B 1 150 ? 23.531 11.445 -2.723 1 25.39 150 SER B N 1
ATOM 2533 C CA . SER B 1 150 ? 22.656 11.922 -1.657 1 25.39 150 SER B CA 1
ATOM 2534 C C . SER B 1 150 ? 22.109 13.312 -1.967 1 25.39 150 SER B C 1
ATOM 2536 O O . SER B 1 150 ? 22.828 14.305 -1.845 1 25.39 150 SER B O 1
ATOM 2538 N N . GLU B 1 151 ? 21.422 13.469 -3.113 1 24.84 151 GLU B N 1
ATOM 2539 C CA . GLU B 1 151 ? 21 14.875 -3.16 1 24.84 151 GLU B CA 1
ATOM 2540 C C . GLU B 1 151 ? 20.125 15.234 -1.962 1 24.84 151 GLU B C 1
ATOM 2542 O O . GLU B 1 151 ? 19.219 14.484 -1.608 1 24.84 151 GLU B O 1
ATOM 2547 N N . GLU B 1 152 ? 20.625 16.016 -1.049 1 26.5 152 GLU B N 1
ATOM 2548 C CA . GLU B 1 152 ? 20.141 16.734 0.135 1 26.5 152 GLU B CA 1
ATOM 2549 C C . GLU B 1 152 ? 18.812 17.422 -0.137 1 26.5 152 GLU B C 1
ATOM 2551 O O . GLU B 1 152 ? 18.703 18.25 -1.049 1 26.5 152 GLU B O 1
ATOM 2556 N N . ASP B 1 153 ? 17.75 16.719 0.052 1 29.94 153 ASP B N 1
ATOM 2557 C CA . ASP B 1 153 ? 16.391 17.25 -0.046 1 29.94 153 ASP B CA 1
ATOM 2558 C C . ASP B 1 153 ? 16.188 18.406 0.937 1 29.94 153 ASP B C 1
ATOM 2560 O O . ASP B 1 153 ? 16.25 18.203 2.152 1 29.94 153 ASP B O 1
ATOM 2564 N N . GLU B 1 154 ? 16.578 19.562 0.582 1 26.33 154 GLU B N 1
ATOM 2565 C CA . GLU B 1 154 ? 16.297 20.719 1.415 1 26.33 154 GLU B CA 1
ATOM 2566 C C . GLU B 1 154 ? 14.805 20.969 1.553 1 26.33 154 GLU B C 1
ATOM 2568 O O . GLU B 1 154 ? 14.117 21.25 0.564 1 26.33 154 GLU B O 1
ATOM 2573 N N . CYS B 1 155 ? 14.133 20.297 2.262 1 36.88 155 CYS B N 1
ATOM 2574 C CA . CYS B 1 155 ? 12.742 20.656 2.555 1 36.88 155 CYS B CA 1
ATOM 2575 C C . CYS B 1 155 ? 12.641 22.078 3.082 1 36.88 155 CYS B C 1
ATOM 2577 O O . CYS B 1 155 ? 11.641 22.453 3.701 1 36.88 155 CYS B O 1
ATOM 2579 N N . GLU B 1 156 ? 13.797 23.078 3.068 1 28.52 156 GLU B N 1
ATOM 2580 C CA . GLU B 1 156 ? 13.617 24.203 3.994 1 28.52 156 GLU B CA 1
ATOM 2581 C C . GLU B 1 156 ? 12.641 25.219 3.436 1 28.52 156 GLU B C 1
ATOM 2583 O O . GLU B 1 156 ? 12.891 25.828 2.389 1 28.52 156 GLU B O 1
ATOM 2588 N N . SER B 1 157 ? 11.469 25.094 3.447 1 32.84 157 SER B N 1
ATOM 2589 C CA . SER B 1 157 ? 10.648 26.234 3.033 1 32.84 157 SER B CA 1
ATOM 2590 C C . SER B 1 157 ? 10.961 27.469 3.863 1 32.84 157 SER B C 1
ATOM 2592 O O . SER B 1 157 ? 10.852 27.453 5.09 1 32.84 157 SER B O 1
ATOM 2594 N N . SER B 1 158 ? 11.938 28.281 3.443 1 27.73 158 SER B N 1
ATOM 2595 C CA . SER B 1 158 ? 12.289 29.578 4 1 27.73 158 SER B CA 1
ATOM 2596 C C . SER B 1 158 ? 11.062 30.484 4.109 1 27.73 158 SER B C 1
ATOM 2598 O O . SER B 1 158 ? 10.125 30.359 3.322 1 27.73 158 SER B O 1
ATOM 2600 N N . PRO B 1 159 ? 11.156 31.391 5.172 1 31.95 159 PRO B N 1
ATOM 2601 C CA . PRO B 1 159 ? 10.281 32.5 5.617 1 31.95 159 PRO B CA 1
ATOM 2602 C C . PRO B 1 159 ? 9.984 33.5 4.508 1 31.95 159 PRO B C 1
ATOM 2604 O O . PRO B 1 159 ? 10.844 33.781 3.678 1 31.95 159 PRO B O 1
ATOM 2607 N N . SER B 1 160 ? 8.82 33.5 3.941 1 26.36 160 SER B N 1
ATOM 2608 C CA . SER B 1 160 ? 8.414 34.625 3.119 1 26.36 160 SER B CA 1
ATOM 2609 C C . SER B 1 160 ? 8.859 35.969 3.738 1 26.36 160 SER B C 1
ATOM 2611 O O . SER B 1 160 ? 8.703 36.156 4.945 1 26.36 160 SER B O 1
ATOM 2613 N N . GLN B 1 161 ? 9.961 36.625 3.186 1 25.06 161 GLN B N 1
ATOM 2614 C CA . GLN B 1 161 ? 10.305 38.031 3.383 1 25.06 161 GLN B CA 1
ATOM 2615 C C . GLN B 1 161 ? 9.062 38.906 3.375 1 25.06 161 GLN B C 1
ATOM 2617 O O . GLN B 1 161 ? 8.109 38.656 2.641 1 25.06 161 GLN B O 1
ATOM 2622 N N . PRO B 1 162 ? 9.141 40.125 4.238 1 26.56 162 PRO B N 1
ATOM 2623 C CA . PRO B 1 162 ? 8.203 41.188 3.857 1 26.56 162 PRO B CA 1
ATOM 2624 C C . PRO B 1 162 ? 8.344 41.594 2.395 1 26.56 162 PRO B C 1
ATOM 2626 O O . PRO B 1 162 ? 9.406 41.406 1.799 1 26.56 162 PRO B O 1
#

Nearest PDB structures (foldseek):
  2xma-assembly1_B  TM=7.518E-01  e=2.117E-10  Deinococcus radiodurans
  2xqc-assembly1_A  TM=7.260E-01  e=7.387E-10  Deinococcus radiodurans
  2a6m-assembly2_A-2  TM=7.588E-01  e=4.522E-09  Helicobacter pylori
  2a6o-assembly1_A  TM=7.006E-01  e=5.505E-08  Helicobacter pylori
  2f5g-assembly1_B  TM=7.313E-01  e=1.496E-07  Saccharolobus solfataricus

Secondary structure (DSSP, 8-state):
---EEE-EEEEEEEBGGG---B-HHHHHHHHHHHHHHHHHTT-EEEEEEEEBTEEEEEEE--SS--HHHHHHHHHHHHHHHHHHHHTT-TTSPP--B-S--EEEEE-GGGHHHHHHHHHTHHHHHHTT--S-HHHHHHH--TT-------------------/---EEE-EEEEEEEBGGG---B-HHHHHHHHHHHHHHHHHTT-EEEEEEEEBTEEEEEEE--SS--HHHHHHHHHHHHHHHHHHHHTT-TTSPP--B-S--EEEEE-GGGHHHHHHHHHTHHHHHHTT--S-HHHHHHT--TT-------------------

Solvent-accessible surface area (backbone atoms only — not comparable to full-atom values): 17894 Å² total; per-residue (Å²): 115,72,62,38,72,51,38,32,41,40,39,35,41,33,30,45,91,57,43,74,66,56,48,70,72,40,38,54,35,23,50,51,36,33,43,51,51,33,46,74,68,61,23,42,69,72,41,72,38,63,43,39,28,34,37,39,34,34,30,38,54,50,51,77,55,27,56,51,63,51,52,52,48,38,54,52,46,19,48,52,36,31,49,60,49,33,75,78,33,82,87,52,75,88,84,51,67,39,89,29,39,33,40,33,23,31,32,78,90,44,45,67,62,50,45,53,53,44,72,43,38,52,61,47,48,69,72,63,55,60,59,47,69,72,44,39,66,56,59,60,63,87,68,79,77,74,81,76,78,78,76,80,81,76,74,67,89,71,79,76,70,131,116,71,61,44,73,50,39,31,41,38,39,36,42,34,31,45,91,59,44,72,65,54,48,70,70,41,37,54,37,25,49,51,35,35,43,51,52,33,46,75,69,63,24,42,71,69,41,70,36,62,43,39,26,34,38,38,34,33,32,38,53,50,50,78,54,25,56,51,63,50,53,50,48,40,54,52,45,20,49,54,35,31,50,59,50,34,74,77,33,82,87,51,75,86,84,52,67,38,88,28,39,34,40,32,22,31,31,79,90,45,46,67,62,51,43,52,51,46,73,44,39,52,63,47,42,68,72,63,55,62,62,44,70,76,44,37,62,58,58,61,65,86,68,78,73,72,80,75,76,78,75,79,77,74,77,72,78,72,78,82,72,134

pLDDT: mean 80.98, std 26.21, range [24.36, 98.75]

Organism: Persicimonas caeni (NCBI:txid2292766)

Sequence (324 aa):
MQSYWELYVHLVWGTKGRSHILRGDGEVAIHRAIRDTAKENGMVPICVNSAWNHTHSLFGWNLESCVQDVVDAFKQRSLEAWEEVRAKNDSMPTLEWQAGFSAFTISRGQIERTKQYIAHQKDHHRNGNTWSHFEKWCTLESESGSESESEEDECESSPSQPMQSYWELYVHLVWGTKGRSHILRGDGEVAIHRAIRDTAKENGMVPICVNSAWNHTHSLFGWNLESCVQDVVDAFKQRSLEAWEEVRAKNDSMPTLEWQAGFSAFTISRGQIERTKQYIAHQKDHHRNGNTWSHFEKWCTLESESGSESESEEDECESSPSQP